Protein AF-A0A7X8R4C2-F1 (afdb_monomer_lite)

Foldseek 3Di:
DVVVVVVVVVVVVVVVVVVVVVVVVVLVVVLQVLLVVLPVVLDPDDPQWDKDWDWDADPNKIKIWIWTWDPDPVFIKIWIWIAISVRQTAKIAIDTVVLVPDDQDAFPADLVRLVVLVVVSCCSRPNPVVVQKDWDDDPDDDSNDQWDWTWIFGADLNRTDRQWTKIWTAGRHPRDTGMIGGDDDPPDDDDDCPPPDDPVVVVVVCVVPVPDDDDD

Secondary structure (DSSP, 8-state):
-HHHHHHHHHHHHHHHHHHHHHHHHHHHHHHHHHHHHHHHHHS---TTSEEEEEEEEETTEEEEEEEEE-S-SSS-EEEEEEEETT--EEEEEEEEGGGGTS-----SS-HHHHHHHHHHHHHHHSTTGGGGEEEE------TT-SEEEEEEEEEETTEEEEEEEEEEEEETTT--EEEEEEE--TT--PPPSTTPPPHHHHHHHHHHHTT-----

Sequence (216 aa):
MKRKVALLLSLIFMLTMLLPLQSYAAEMDRELENAIRTAKTKFTIPEDYKFTSSIYTSQSKKIYELQWRSRDTIDGVNINVSVDGNGTILYYYRYSSEDYRRERRLPELSREEAKVRADEYIEHIAPGLLQDLKYQEEYQDNVMDINYYLRYYRVENGVPYYNDGVSIGINRDTGELQSYSLNWTEDLEFPSPEGAISLEEAEKAYMDELGLRLIY

Radius of gyration: 25.2 Å; chains: 1; bounding box: 91×43×56 Å

Structure (mmCIF, N/CA/C/O backbone):
data_AF-A0A7X8R4C2-F1
#
_entry.id   AF-A0A7X8R4C2-F1
#
loop_
_atom_site.group_PDB
_atom_site.id
_atom_site.type_symbol
_atom_site.label_atom_id
_atom_site.label_alt_id
_atom_site.label_comp_id
_atom_site.label_asym_id
_atom_site.label_entity_id
_atom_site.label_seq_id
_atom_site.pdbx_PDB_ins_code
_atom_site.Cartn_x
_atom_site.Cartn_y
_atom_site.Cartn_z
_atom_site.occupancy
_atom_site.B_iso_or_equiv
_atom_site.auth_seq_id
_atom_site.auth_comp_id
_atom_site.auth_asym_id
_atom_site.auth_atom_id
_atom_site.pdbx_PDB_model_num
ATOM 1 N N . MET A 1 1 ? 59.270 3.417 28.676 1.00 57.47 1 MET A N 1
ATOM 2 C CA . MET A 1 1 ? 57.966 2.715 28.777 1.00 57.47 1 MET A CA 1
ATOM 3 C C . MET A 1 1 ? 56.770 3.564 28.340 1.00 57.47 1 MET A C 1
ATOM 5 O O . MET A 1 1 ? 55.966 3.059 27.574 1.00 57.47 1 MET A O 1
ATOM 9 N N . LYS A 1 2 ? 56.673 4.851 28.711 1.00 58.59 2 LYS A N 1
ATOM 10 C CA . LYS A 1 2 ? 55.501 5.705 28.410 1.00 58.59 2 LYS A CA 1
ATOM 11 C C . LYS A 1 2 ? 55.162 5.878 26.909 1.00 58.59 2 LYS A C 1
ATOM 13 O O . LYS A 1 2 ? 53.999 5.802 26.546 1.00 58.59 2 LYS A O 1
ATOM 18 N N . ARG A 1 3 ? 56.161 6.017 26.020 1.00 60.22 3 ARG A N 1
ATOM 19 C CA . ARG A 1 3 ? 55.941 6.172 24.559 1.00 60.22 3 ARG A CA 1
ATOM 20 C C . ARG A 1 3 ? 55.421 4.910 23.857 1.00 60.22 3 ARG A C 1
ATOM 22 O O . ARG A 1 3 ? 54.583 5.014 22.974 1.00 60.22 3 ARG A O 1
ATOM 29 N N . LYS A 1 4 ? 55.900 3.723 24.253 1.00 68.69 4 LYS A N 1
ATOM 30 C CA . LYS A 1 4 ? 55.461 2.448 23.656 1.00 68.69 4 LYS A CA 1
ATOM 31 C C . LYS A 1 4 ? 54.031 2.095 24.075 1.00 68.69 4 LYS A C 1
ATOM 33 O O . LYS A 1 4 ? 53.269 1.623 23.249 1.00 68.69 4 LYS A O 1
ATOM 38 N N . VAL A 1 5 ? 53.664 2.399 25.323 1.00 73.50 5 VAL A N 1
ATOM 39 C CA . VAL A 1 5 ? 52.291 2.230 25.830 1.00 73.50 5 VAL A CA 1
ATOM 40 C C . VAL A 1 5 ? 51.324 3.203 25.142 1.00 73.50 5 VAL A C 1
ATOM 42 O O . VAL A 1 5 ? 50.246 2.789 24.736 1.00 73.50 5 VAL A O 1
ATOM 45 N N . ALA A 1 6 ? 51.730 4.460 24.923 1.00 69.44 6 ALA A N 1
ATOM 46 C CA . ALA A 1 6 ? 50.919 5.441 24.196 1.00 69.44 6 ALA A CA 1
ATOM 47 C C . ALA A 1 6 ? 50.665 5.044 22.728 1.00 69.44 6 ALA A C 1
ATOM 49 O O . ALA A 1 6 ? 49.540 5.168 22.258 1.00 69.44 6 ALA A O 1
ATOM 50 N N . LEU A 1 7 ? 51.678 4.509 22.032 1.00 73.31 7 LEU A N 1
ATOM 51 C CA . LEU A 1 7 ? 51.534 4.018 20.654 1.00 73.31 7 LEU A CA 1
ATOM 52 C C . LEU A 1 7 ? 50.594 2.809 20.553 1.00 73.31 7 LEU A C 1
ATOM 54 O O . LEU A 1 7 ? 49.817 2.702 19.607 1.00 73.31 7 LEU A O 1
ATOM 58 N N . LEU A 1 8 ? 50.640 1.913 21.541 1.00 74.50 8 LEU A N 1
ATOM 59 C CA . LEU A 1 8 ? 49.780 0.731 21.587 1.00 74.50 8 LEU A CA 1
ATOM 60 C C . LEU A 1 8 ? 48.319 1.118 21.871 1.00 74.50 8 LEU A C 1
ATOM 62 O O . LEU A 1 8 ? 47.417 0.620 21.209 1.00 74.50 8 LEU A O 1
ATOM 66 N N . LEU A 1 9 ? 48.093 2.083 22.768 1.00 69.31 9 LEU A N 1
ATOM 67 C CA . LEU A 1 9 ? 46.769 2.661 23.028 1.00 69.31 9 LEU A CA 1
ATOM 68 C C . LEU A 1 9 ? 46.197 3.393 21.806 1.00 69.31 9 LEU A C 1
ATOM 70 O O . LEU A 1 9 ? 45.027 3.205 21.492 1.00 69.31 9 LEU A O 1
ATOM 74 N N . SER A 1 10 ? 47.006 4.171 21.076 1.00 67.81 10 SER A N 1
ATOM 75 C CA . SER A 1 10 ? 46.544 4.831 19.846 1.00 67.81 10 SER A CA 1
ATOM 76 C C . SER A 1 10 ? 46.210 3.840 18.730 1.00 67.81 10 SER A C 1
ATOM 78 O O . SER A 1 10 ? 45.284 4.078 17.961 1.00 67.81 10 SER A O 1
ATOM 80 N N . LEU A 1 11 ? 46.934 2.717 18.656 1.00 68.00 11 LEU A N 1
ATOM 81 C CA . LEU A 1 11 ? 46.666 1.663 17.679 1.00 68.00 11 LEU A CA 1
ATOM 82 C C . LEU A 1 11 ? 45.358 0.930 18.005 1.00 68.00 11 LEU A C 1
ATOM 84 O O . LEU A 1 11 ? 44.559 0.696 17.107 1.00 68.00 11 LEU A O 1
ATOM 88 N N . ILE A 1 12 ? 45.113 0.631 19.286 1.00 68.50 12 ILE A N 1
ATOM 89 C CA . ILE A 1 12 ? 43.857 0.025 19.750 1.00 68.50 12 ILE A CA 1
ATOM 90 C C . ILE A 1 12 ? 42.680 0.969 19.481 1.00 68.50 12 ILE A C 1
ATOM 92 O O . ILE A 1 12 ? 41.673 0.520 18.948 1.00 68.50 12 ILE A O 1
ATOM 96 N N . PHE A 1 13 ? 42.822 2.269 19.759 1.00 63.59 13 PHE A N 1
ATOM 97 C CA . PHE A 1 13 ? 41.760 3.254 19.524 1.00 63.59 13 PHE A CA 1
ATOM 98 C C . PHE A 1 13 ? 41.414 3.401 18.029 1.00 63.59 13 PHE A C 1
ATOM 100 O O . PHE A 1 13 ? 40.238 3.451 17.665 1.00 63.59 13 PHE A O 1
ATOM 107 N N . MET A 1 14 ? 42.424 3.393 17.147 1.00 60.09 14 MET A N 1
ATOM 108 C CA . MET A 1 14 ? 42.217 3.357 15.692 1.00 60.09 14 MET A CA 1
ATOM 109 C C . MET A 1 14 ? 41.541 2.060 15.234 1.00 60.09 14 MET A C 1
ATOM 111 O O . MET A 1 14 ? 40.625 2.107 14.415 1.00 60.09 14 MET A O 1
ATOM 115 N N . LEU A 1 15 ? 41.944 0.910 15.785 1.00 56.12 15 LEU A N 1
ATOM 116 C CA . LEU A 1 15 ? 41.346 -0.383 15.451 1.00 56.12 15 LEU A CA 1
ATOM 117 C C . LEU A 1 15 ? 39.872 -0.449 15.887 1.00 56.12 15 LEU A C 1
ATOM 119 O O . LEU A 1 15 ? 39.032 -0.933 15.135 1.00 56.12 15 LEU A O 1
ATOM 123 N N . THR A 1 16 ? 39.534 0.100 17.058 1.00 58.19 16 THR A N 1
ATOM 124 C CA . THR A 1 16 ? 38.151 0.137 17.559 1.00 58.19 16 THR A CA 1
ATOM 125 C C . THR A 1 16 ? 37.247 1.108 16.805 1.00 58.19 16 THR A C 1
ATOM 127 O O . THR A 1 16 ? 36.042 0.899 16.802 1.00 58.19 16 THR A O 1
ATOM 130 N N . MET A 1 17 ? 37.787 2.142 16.146 1.00 57.41 17 MET A N 1
ATOM 131 C CA . MET A 1 17 ? 36.981 3.055 15.320 1.00 57.41 17 MET A CA 1
ATOM 132 C C . MET A 1 17 ? 36.693 2.521 13.910 1.00 57.41 17 MET A C 1
ATOM 134 O O . MET A 1 17 ? 35.702 2.918 13.303 1.00 57.41 17 MET A O 1
ATOM 138 N N . LEU A 1 18 ? 37.513 1.600 13.394 1.00 54.22 18 LEU A N 1
ATOM 139 C CA . LEU A 1 18 ? 37.322 1.005 12.064 1.00 54.22 18 LEU A CA 1
ATOM 140 C C . LEU A 1 18 ? 36.294 -0.141 12.048 1.00 54.22 18 LEU A C 1
ATOM 142 O O . LEU A 1 18 ? 35.586 -0.315 11.057 1.00 54.22 18 LEU A O 1
ATOM 146 N N . LEU A 1 19 ? 36.170 -0.890 13.146 1.00 56.66 19 LEU A N 1
ATOM 147 C CA . LEU A 1 19 ? 35.227 -2.009 13.276 1.00 56.66 19 LEU A CA 1
ATOM 148 C C . LEU A 1 19 ? 33.731 -1.624 13.181 1.00 56.66 19 LEU A C 1
ATOM 150 O O . LEU A 1 19 ? 33.011 -2.310 12.450 1.00 56.66 19 LEU A O 1
ATOM 154 N N . PRO A 1 20 ? 33.225 -0.557 13.839 1.00 57.53 20 PRO A N 1
ATOM 155 C CA . PRO A 1 20 ? 31.804 -0.215 13.765 1.00 57.53 20 PRO A CA 1
ATOM 156 C C . PRO A 1 20 ? 31.381 0.242 12.364 1.00 57.53 20 PRO A C 1
ATOM 158 O O . PRO A 1 20 ? 30.265 -0.045 11.945 1.00 57.53 20 PRO A O 1
ATOM 161 N N . LEU A 1 21 ? 32.273 0.886 11.603 1.00 56.50 21 LEU A N 1
ATOM 162 C CA . LEU A 1 21 ? 31.958 1.384 10.260 1.00 56.50 21 LEU A CA 1
ATOM 163 C C . LEU A 1 21 ? 31.817 0.258 9.228 1.00 56.50 21 LEU A C 1
ATOM 165 O O . LEU A 1 21 ? 30.901 0.294 8.411 1.00 56.50 21 LEU A O 1
ATOM 169 N N . GLN A 1 22 ? 32.692 -0.752 9.270 1.00 58.53 22 GLN A N 1
ATOM 170 C CA . GLN A 1 22 ? 32.604 -1.893 8.350 1.00 58.53 22 GLN A CA 1
ATOM 171 C C . GLN A 1 22 ? 31.392 -2.779 8.647 1.00 58.53 22 GLN A C 1
ATOM 173 O O . GLN A 1 22 ? 30.726 -3.225 7.716 1.00 58.53 22 GLN A O 1
ATOM 178 N N . SER A 1 23 ? 31.081 -2.999 9.929 1.00 62.34 23 SER A N 1
ATOM 179 C CA . SER A 1 23 ? 29.884 -3.744 10.335 1.00 62.34 23 SER A CA 1
ATOM 180 C C . SER A 1 23 ? 28.607 -3.035 9.888 1.00 62.34 23 SER A C 1
ATOM 182 O O . SER A 1 23 ? 27.732 -3.671 9.313 1.00 62.34 23 SER A O 1
ATOM 184 N N . TYR A 1 24 ? 28.528 -1.719 10.099 1.00 59.78 24 TYR A N 1
ATOM 185 C CA . TYR A 1 24 ? 27.361 -0.918 9.737 1.00 59.78 24 TYR A CA 1
ATOM 186 C C . TYR A 1 24 ? 27.141 -0.847 8.219 1.00 59.78 24 TYR A C 1
ATOM 188 O O . TYR A 1 24 ? 26.016 -0.987 7.750 1.00 59.78 24 TYR A O 1
ATOM 196 N N . ALA A 1 25 ? 28.212 -0.685 7.432 1.00 61.62 25 ALA A N 1
ATOM 197 C CA . ALA A 1 25 ? 28.118 -0.709 5.972 1.00 61.62 25 ALA A CA 1
ATOM 198 C C . ALA A 1 25 ? 27.670 -2.085 5.449 1.00 61.62 25 ALA A C 1
ATOM 200 O O . ALA A 1 25 ? 26.769 -2.163 4.622 1.00 61.62 25 ALA A O 1
ATOM 201 N N . ALA A 1 26 ? 28.237 -3.172 5.983 1.00 68.12 26 ALA A N 1
ATOM 202 C CA . ALA A 1 26 ? 27.856 -4.528 5.593 1.00 68.12 26 ALA A CA 1
ATOM 203 C C . ALA A 1 26 ? 26.412 -4.889 5.994 1.00 68.12 26 ALA A C 1
ATOM 205 O O . ALA A 1 26 ? 25.758 -5.667 5.304 1.00 68.12 26 ALA A O 1
ATOM 206 N N . GLU A 1 27 ? 25.915 -4.355 7.109 1.00 69.19 27 GLU A N 1
ATOM 207 C CA . GLU A 1 27 ? 24.519 -4.498 7.533 1.00 69.19 27 GLU A CA 1
ATOM 208 C C . GLU A 1 27 ? 23.574 -3.731 6.600 1.00 69.19 27 GLU A C 1
ATOM 210 O O . GLU A 1 27 ? 22.610 -4.310 6.105 1.00 69.19 27 GLU A O 1
ATOM 215 N N . MET A 1 28 ? 23.909 -2.481 6.269 1.00 71.50 28 MET A N 1
ATOM 216 C CA . MET A 1 28 ? 23.143 -1.655 5.332 1.00 71.50 28 MET A CA 1
ATOM 217 C C . MET A 1 28 ? 23.048 -2.291 3.937 1.00 71.50 28 MET A C 1
ATOM 219 O O . MET A 1 28 ? 21.971 -2.303 3.340 1.00 71.50 28 MET A O 1
ATOM 223 N N . ASP A 1 29 ? 24.146 -2.867 3.440 1.00 82.31 29 ASP A N 1
ATOM 224 C CA . ASP A 1 29 ? 24.167 -3.577 2.157 1.00 82.31 29 ASP A CA 1
ATOM 225 C C . ASP A 1 29 ? 23.243 -4.809 2.175 1.00 82.31 29 ASP A C 1
ATOM 227 O O . ASP A 1 29 ? 22.539 -5.070 1.199 1.00 82.31 29 ASP A O 1
ATOM 231 N N . ARG A 1 30 ? 23.182 -5.542 3.299 1.00 88.31 30 ARG A N 1
ATOM 232 C CA . ARG A 1 30 ? 22.294 -6.709 3.460 1.00 88.31 30 ARG A CA 1
ATOM 233 C C . ARG A 1 30 ? 20.822 -6.326 3.547 1.00 88.31 30 ARG A C 1
ATOM 235 O O . ARG A 1 30 ? 19.993 -6.997 2.939 1.00 88.31 30 ARG A O 1
ATOM 242 N N . GLU A 1 31 ? 20.489 -5.283 4.304 1.00 91.06 31 GLU A N 1
ATOM 243 C CA . GLU A 1 31 ? 19.107 -4.804 4.425 1.00 91.06 31 GLU A CA 1
ATOM 244 C C . GLU A 1 31 ? 18.581 -4.318 3.062 1.00 91.06 31 GLU A C 1
ATOM 246 O O . GLU A 1 31 ? 17.478 -4.689 2.659 1.00 91.06 31 GLU A O 1
ATOM 251 N N . LEU A 1 32 ? 19.397 -3.572 2.302 1.00 94.25 32 LEU A N 1
ATOM 252 C CA . LEU A 1 32 ? 19.050 -3.144 0.944 1.00 94.25 32 LEU A CA 1
ATOM 253 C C . LEU A 1 32 ? 18.899 -4.337 -0.014 1.00 94.25 32 LEU A C 1
ATOM 255 O O . LEU A 1 32 ? 17.944 -4.380 -0.791 1.00 94.25 32 LEU A O 1
ATOM 259 N N . GLU A 1 33 ? 19.804 -5.321 0.037 1.00 94.06 33 GLU A N 1
ATOM 260 C CA . GLU A 1 33 ? 19.687 -6.540 -0.774 1.00 94.06 33 GLU A CA 1
ATOM 261 C C . GLU A 1 33 ? 18.381 -7.289 -0.465 1.00 94.06 33 GLU A C 1
ATOM 263 O O . GLU A 1 33 ? 17.686 -7.740 -1.381 1.00 94.06 33 GLU A O 1
ATOM 268 N N . ASN A 1 34 ? 18.017 -7.384 0.817 1.00 95.31 34 ASN A N 1
ATOM 269 C CA . ASN A 1 34 ? 16.763 -7.988 1.243 1.00 95.31 34 ASN A CA 1
ATOM 270 C C . ASN A 1 34 ? 15.552 -7.205 0.714 1.00 95.31 34 ASN A C 1
ATOM 272 O O . ASN A 1 34 ? 14.651 -7.810 0.139 1.00 95.31 34 ASN A O 1
ATOM 276 N N . ALA A 1 35 ? 15.557 -5.872 0.809 1.00 97.06 35 ALA A N 1
ATOM 277 C CA . ALA A 1 35 ? 14.492 -5.026 0.269 1.00 97.06 35 ALA A CA 1
ATOM 278 C C . ALA A 1 35 ? 14.299 -5.228 -1.247 1.00 97.06 35 ALA A C 1
ATOM 280 O O . ALA A 1 35 ? 13.174 -5.424 -1.717 1.00 97.06 35 ALA A O 1
ATOM 281 N N . ILE A 1 36 ? 15.397 -5.258 -2.014 1.00 96.69 36 ILE A N 1
ATOM 282 C CA . ILE A 1 36 ? 15.375 -5.527 -3.462 1.00 96.69 36 ILE A CA 1
ATOM 283 C C . ILE A 1 36 ? 14.798 -6.916 -3.747 1.00 96.69 36 ILE A C 1
ATOM 285 O O . ILE A 1 36 ? 13.968 -7.074 -4.647 1.00 96.69 36 ILE A O 1
ATOM 289 N N . ARG A 1 37 ? 15.220 -7.926 -2.980 1.00 96.31 37 ARG A N 1
ATOM 290 C CA . ARG A 1 37 ? 14.746 -9.305 -3.122 1.00 96.31 37 ARG A CA 1
ATOM 291 C C . ARG A 1 37 ? 13.255 -9.424 -2.828 1.00 96.31 37 ARG A C 1
ATOM 293 O O . ARG A 1 37 ? 12.544 -10.056 -3.610 1.00 96.31 37 ARG A O 1
ATOM 300 N N . THR A 1 38 ? 12.779 -8.804 -1.751 1.00 97.31 38 THR A N 1
ATOM 301 C CA . THR A 1 38 ? 11.357 -8.760 -1.397 1.00 97.31 38 THR A CA 1
ATOM 302 C C . THR A 1 38 ? 10.547 -8.151 -2.536 1.00 97.31 38 THR A C 1
ATOM 304 O O . THR A 1 38 ? 9.617 -8.790 -3.027 1.00 97.31 38 THR A O 1
ATOM 307 N N . ALA A 1 39 ? 10.948 -6.977 -3.036 1.00 97.50 39 ALA A N 1
ATOM 308 C CA . ALA A 1 39 ? 10.254 -6.310 -4.134 1.00 97.50 39 ALA A CA 1
ATOM 309 C C . ALA A 1 39 ? 10.196 -7.181 -5.403 1.00 97.50 39 ALA A C 1
ATOM 311 O O . ALA A 1 39 ? 9.113 -7.412 -5.936 1.00 97.50 39 ALA A O 1
ATOM 312 N N . LYS A 1 40 ? 11.332 -7.736 -5.850 1.00 96.31 40 LYS A N 1
ATOM 313 C CA . LYS A 1 40 ? 11.392 -8.604 -7.043 1.00 96.31 40 LYS A CA 1
ATOM 314 C C . LYS A 1 40 ? 10.643 -9.935 -6.887 1.00 96.31 40 LYS A C 1
ATOM 316 O O . LYS A 1 40 ? 10.261 -10.535 -7.885 1.00 96.31 40 LYS A O 1
ATOM 321 N N . THR A 1 41 ? 10.446 -10.416 -5.659 1.00 96.31 41 THR A N 1
ATOM 322 C CA . THR A 1 41 ? 9.671 -11.643 -5.396 1.00 96.31 41 THR A CA 1
ATOM 323 C C . THR A 1 41 ? 8.170 -11.378 -5.468 1.00 96.31 41 THR A C 1
ATOM 325 O O . THR A 1 41 ? 7.405 -12.250 -5.875 1.00 96.31 41 THR A O 1
ATOM 328 N N . LYS A 1 42 ? 7.733 -10.181 -5.062 1.00 96.75 42 LYS A N 1
ATOM 329 C CA . LYS A 1 42 ? 6.313 -9.817 -5.030 1.00 96.75 42 LYS A CA 1
ATOM 330 C C . LYS A 1 42 ? 5.826 -9.204 -6.336 1.00 96.75 42 LYS A C 1
ATOM 332 O O . LYS A 1 42 ? 4.667 -9.411 -6.689 1.00 96.75 42 LYS A O 1
ATOM 337 N N . PHE A 1 43 ? 6.698 -8.516 -7.067 1.00 96.81 43 PHE A N 1
ATOM 338 C CA . PHE A 1 43 ? 6.346 -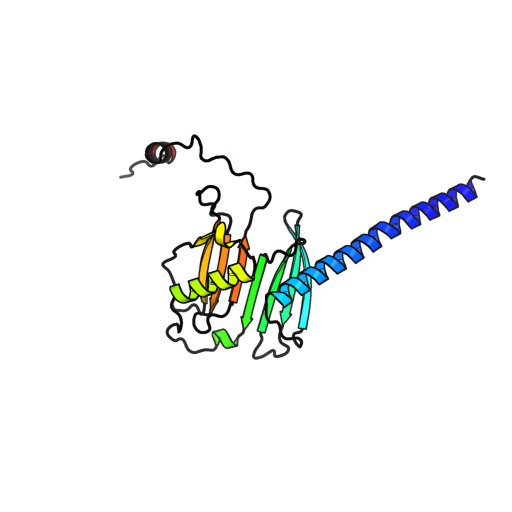7.787 -8.279 1.00 96.81 43 PHE A CA 1
ATOM 339 C C . PHE A 1 43 ? 7.190 -8.232 -9.470 1.00 96.81 43 PHE A C 1
ATOM 341 O O . PHE A 1 43 ? 8.406 -8.394 -9.375 1.00 96.81 43 PHE A O 1
ATOM 348 N N . THR A 1 44 ? 6.549 -8.369 -10.628 1.00 93.06 44 THR A N 1
ATOM 349 C CA . THR A 1 44 ? 7.246 -8.624 -11.889 1.00 93.06 44 THR A CA 1
ATOM 350 C C . THR A 1 44 ? 7.937 -7.346 -12.362 1.00 93.06 44 THR A C 1
ATOM 352 O O . THR A 1 44 ? 7.280 -6.385 -12.755 1.00 93.06 44 THR A O 1
ATOM 355 N N . ILE A 1 45 ? 9.271 -7.336 -12.328 1.00 93.06 45 ILE A N 1
ATOM 356 C CA . ILE A 1 45 ? 10.100 -6.187 -12.715 1.00 93.06 45 ILE A CA 1
ATOM 357 C C . ILE A 1 45 ? 11.050 -6.624 -13.841 1.00 93.06 45 ILE A C 1
ATOM 359 O O . ILE A 1 45 ? 11.841 -7.544 -13.622 1.00 93.06 45 ILE A O 1
ATOM 363 N N . PRO A 1 46 ? 11.008 -5.998 -15.033 1.00 91.75 46 PRO A N 1
ATOM 364 C CA . PRO A 1 46 ? 11.910 -6.354 -16.128 1.00 91.75 46 PRO A CA 1
ATOM 365 C C . PRO A 1 46 ? 13.387 -6.083 -15.804 1.00 91.75 46 PRO A C 1
ATOM 367 O O . PRO A 1 46 ? 13.741 -5.040 -15.253 1.00 91.75 46 PRO A O 1
ATOM 370 N N . GLU A 1 47 ? 14.268 -7.015 -16.178 1.00 89.56 47 GLU A N 1
ATOM 371 C CA . GLU A 1 47 ? 15.707 -6.957 -15.859 1.00 89.56 47 GLU A CA 1
ATOM 372 C C . GLU A 1 47 ? 16.468 -5.847 -16.599 1.00 89.56 47 GLU A C 1
ATOM 374 O O . GLU A 1 47 ? 17.555 -5.442 -16.190 1.00 89.56 47 GLU A O 1
ATOM 379 N N . ASP A 1 48 ? 15.919 -5.330 -17.697 1.00 91.12 48 ASP A N 1
ATOM 380 C CA . ASP A 1 48 ? 16.538 -4.263 -18.475 1.00 91.12 48 ASP A CA 1
ATOM 381 C C . ASP A 1 48 ? 16.239 -2.858 -17.925 1.00 91.12 48 ASP A C 1
ATOM 383 O O . ASP A 1 48 ? 16.854 -1.884 -18.382 1.00 91.12 48 ASP A O 1
ATOM 387 N N . TYR A 1 49 ? 15.357 -2.733 -16.927 1.00 94.19 49 TYR A N 1
ATOM 388 C CA . TYR A 1 49 ? 15.007 -1.448 -16.328 1.00 94.19 49 TYR A CA 1
ATOM 389 C C . TYR A 1 49 ? 16.188 -0.857 -15.558 1.00 94.19 49 TYR A C 1
ATOM 391 O O . TYR A 1 49 ? 16.947 -1.540 -14.869 1.00 94.19 49 TYR A O 1
ATOM 399 N N . LYS A 1 50 ? 16.338 0.465 -15.650 1.00 95.81 50 LYS A N 1
ATOM 400 C CA . LYS A 1 50 ? 17.342 1.194 -14.883 1.00 95.81 50 LYS A CA 1
ATOM 401 C C . LYS A 1 50 ? 16.907 1.249 -13.422 1.00 95.81 50 LYS A C 1
ATOM 403 O O . LYS A 1 50 ? 15.883 1.858 -13.115 1.00 95.81 50 LYS A O 1
ATOM 408 N N . PHE A 1 51 ? 17.715 0.654 -12.554 1.00 96.50 51 PHE A N 1
ATOM 409 C CA . PHE A 1 51 ? 17.500 0.632 -11.113 1.00 96.50 51 PHE A CA 1
ATOM 410 C C . PHE A 1 51 ? 18.207 1.795 -10.406 1.00 96.50 51 PHE A C 1
ATOM 412 O O . PHE A 1 51 ? 19.354 2.125 -10.722 1.00 96.50 51 PHE A O 1
ATOM 419 N N . THR A 1 52 ? 17.528 2.385 -9.428 1.00 97.38 52 THR A N 1
ATOM 420 C CA . THR A 1 52 ? 18.084 3.331 -8.454 1.00 97.38 52 THR A CA 1
ATOM 421 C C . THR A 1 52 ? 17.452 3.089 -7.089 1.00 97.38 52 THR A C 1
ATOM 423 O O . THR A 1 52 ? 16.291 2.688 -7.021 1.00 97.38 52 THR A O 1
ATOM 426 N N . SER A 1 53 ? 18.179 3.389 -6.014 1.00 96.94 53 SER A N 1
ATOM 427 C CA . SER A 1 53 ? 17.659 3.287 -4.650 1.00 96.94 53 SER A CA 1
ATOM 428 C C . SER A 1 53 ? 18.083 4.457 -3.769 1.00 96.94 53 SER A C 1
ATOM 430 O O . SER A 1 53 ? 19.169 5.014 -3.946 1.00 96.94 53 SER A O 1
ATOM 432 N N . SER A 1 54 ? 17.251 4.770 -2.783 1.00 96.00 54 SER A N 1
ATOM 433 C CA . SER A 1 54 ? 17.526 5.700 -1.685 1.00 96.00 54 SER A CA 1
ATOM 434 C C . SER A 1 54 ? 17.147 5.059 -0.354 1.00 96.00 54 SER A C 1
ATOM 436 O O . SER A 1 54 ? 16.377 4.103 -0.298 1.00 96.00 54 SER A O 1
ATOM 438 N N . ILE A 1 55 ? 17.715 5.581 0.729 1.00 95.56 55 ILE A N 1
ATOM 439 C CA . ILE A 1 55 ? 17.359 5.194 2.091 1.00 95.56 55 ILE A CA 1
ATOM 440 C C . ILE A 1 55 ? 17.082 6.449 2.907 1.00 95.56 55 ILE A C 1
ATOM 442 O O . ILE A 1 55 ? 17.818 7.434 2.814 1.00 95.56 55 ILE A O 1
ATOM 446 N N . TYR A 1 56 ? 16.033 6.405 3.718 1.00 94.06 56 TYR A N 1
ATOM 447 C CA . TYR A 1 56 ? 15.744 7.435 4.707 1.00 94.06 56 TYR A CA 1
ATOM 448 C C . TYR A 1 56 ? 15.217 6.808 5.997 1.00 94.06 56 TYR A C 1
ATOM 450 O O . TYR A 1 56 ? 14.819 5.645 6.024 1.00 94.06 56 TYR A O 1
ATOM 458 N N . THR A 1 57 ? 15.224 7.584 7.078 1.00 93.19 57 THR A N 1
ATOM 459 C CA . THR A 1 57 ? 14.676 7.156 8.368 1.00 93.19 57 THR A CA 1
ATOM 460 C C . THR A 1 57 ? 13.395 7.925 8.654 1.00 93.19 57 THR A C 1
ATOM 462 O O . THR A 1 57 ? 13.389 9.154 8.603 1.00 93.19 57 THR A O 1
ATOM 465 N N . SER A 1 58 ? 12.323 7.214 8.993 1.00 87.12 58 SER A N 1
ATOM 466 C CA . SER A 1 58 ? 11.040 7.777 9.418 1.00 87.12 58 SER A CA 1
ATOM 467 C C . SER A 1 58 ? 10.585 7.090 10.697 1.00 87.12 58 SER A C 1
ATOM 469 O O . SER A 1 58 ? 10.580 5.867 10.754 1.00 87.12 58 SER A O 1
ATOM 471 N N . GLN A 1 59 ? 10.236 7.861 11.733 1.00 83.44 59 GLN A N 1
ATOM 472 C CA . GLN A 1 59 ? 9.793 7.330 13.035 1.00 83.44 59 GLN A CA 1
ATOM 473 C C . GLN A 1 59 ? 10.718 6.219 13.580 1.00 83.44 59 GLN A C 1
ATOM 475 O O . GLN A 1 59 ? 10.265 5.177 14.040 1.00 83.44 59 GLN A O 1
ATOM 480 N N . SER A 1 60 ? 12.036 6.425 13.472 1.00 85.31 60 SER A N 1
ATOM 481 C CA . SER A 1 60 ? 13.080 5.455 13.856 1.00 85.31 60 SER A CA 1
ATOM 482 C C . SER A 1 60 ? 13.153 4.166 13.019 1.00 85.31 60 SER A C 1
ATOM 484 O O . SER A 1 60 ? 13.993 3.317 13.304 1.00 85.31 60 SER A O 1
ATOM 486 N N . LYS A 1 61 ? 12.359 4.033 11.951 1.00 88.69 61 LYS A N 1
ATOM 487 C CA . LYS A 1 61 ? 12.445 2.939 10.974 1.00 88.69 61 LYS A CA 1
ATOM 488 C C . LYS A 1 61 ? 13.242 3.367 9.748 1.00 88.69 61 LYS A C 1
ATOM 490 O O . LYS A 1 61 ? 13.028 4.456 9.215 1.00 88.69 61 LYS A O 1
ATOM 495 N N . LYS A 1 62 ? 14.144 2.504 9.281 1.00 93.69 62 LYS A N 1
ATOM 496 C CA . LYS A 1 62 ? 14.793 2.658 7.973 1.00 93.69 62 LYS A CA 1
ATOM 497 C C . LYS A 1 62 ? 13.813 2.251 6.876 1.00 93.69 62 LYS A C 1
ATOM 499 O O . LYS A 1 62 ? 13.162 1.215 6.998 1.00 93.69 62 LYS A O 1
ATOM 504 N N . ILE A 1 63 ? 13.751 3.048 5.818 1.00 96.38 63 ILE A N 1
ATOM 505 C CA . ILE A 1 63 ? 12.915 2.821 4.642 1.00 96.38 63 ILE A CA 1
ATOM 506 C C . ILE A 1 63 ? 13.812 2.836 3.410 1.00 96.38 63 ILE A C 1
ATOM 508 O O . ILE A 1 63 ? 14.536 3.806 3.178 1.00 96.38 63 ILE A O 1
ATOM 512 N N . TYR A 1 64 ? 13.754 1.762 2.632 1.00 97.81 64 TYR A N 1
ATOM 513 C CA . TYR A 1 64 ? 14.459 1.598 1.368 1.00 97.81 64 TYR A CA 1
ATOM 514 C C . TYR A 1 64 ? 13.490 1.918 0.243 1.00 97.81 64 TYR A C 1
ATOM 516 O O . TYR A 1 64 ? 12.513 1.199 0.035 1.00 97.81 64 TYR A O 1
ATOM 524 N N . GLU A 1 65 ? 13.765 2.989 -0.487 1.00 98.12 65 GLU A N 1
ATOM 525 C CA . GLU A 1 65 ? 13.039 3.336 -1.699 1.00 98.12 65 GLU A CA 1
ATOM 526 C C . GLU A 1 65 ? 13.760 2.741 -2.894 1.00 98.12 65 GLU A C 1
ATOM 528 O O . GLU A 1 65 ? 14.957 2.953 -3.100 1.00 98.12 65 GLU A O 1
ATOM 533 N N . LEU A 1 66 ? 13.015 2.001 -3.694 1.00 98.50 66 LEU A N 1
ATOM 534 C CA . LEU A 1 66 ? 13.503 1.267 -4.841 1.00 98.50 66 LEU A CA 1
ATOM 535 C C . LEU A 1 66 ? 12.746 1.757 -6.067 1.00 98.50 66 LEU A C 1
ATOM 537 O O . LEU A 1 66 ? 11.515 1.799 -6.071 1.00 98.50 66 LEU A O 1
ATOM 541 N N . GLN A 1 67 ? 13.475 2.132 -7.111 1.00 98.25 67 GLN A N 1
ATOM 542 C CA . GLN A 1 67 ? 12.877 2.618 -8.344 1.00 98.25 67 GLN A CA 1
ATOM 543 C C . GLN A 1 67 ? 13.461 1.891 -9.550 1.00 98.25 67 GLN A C 1
ATOM 545 O O . GLN A 1 67 ? 14.680 1.815 -9.719 1.00 98.25 67 GLN A O 1
ATOM 550 N N . TRP A 1 68 ? 12.577 1.431 -10.430 1.00 97.62 68 TRP A N 1
ATOM 551 C CA . TRP A 1 68 ? 12.915 0.869 -11.730 1.00 97.62 68 TRP A CA 1
ATOM 552 C C . TRP A 1 68 ? 12.228 1.665 -12.828 1.00 97.62 68 TRP A C 1
ATOM 554 O O . TRP A 1 68 ? 11.017 1.864 -12.800 1.00 97.62 68 TRP A O 1
ATOM 564 N N . ARG A 1 69 ? 13.003 2.112 -13.816 1.00 95.88 69 ARG A N 1
ATOM 565 C CA . ARG A 1 69 ? 12.487 2.858 -14.967 1.00 95.88 69 ARG A CA 1
ATOM 566 C C . ARG A 1 69 ? 12.828 2.149 -16.271 1.00 95.88 69 ARG A C 1
ATOM 568 O O . ARG A 1 69 ? 13.981 1.754 -16.462 1.00 95.88 69 ARG A O 1
ATOM 575 N N . SER A 1 70 ? 11.861 2.041 -17.178 1.00 94.19 70 SER A N 1
ATOM 576 C CA . SER A 1 70 ? 12.102 1.565 -18.541 1.00 94.19 70 SER A CA 1
ATOM 577 C C . SER A 1 70 ? 13.165 2.414 -19.242 1.00 94.19 70 SER A C 1
ATOM 579 O O . SER A 1 70 ? 13.354 3.598 -18.949 1.00 94.19 70 SER A O 1
ATOM 581 N N . ARG A 1 71 ? 13.878 1.807 -20.194 1.00 87.44 71 ARG A N 1
ATOM 582 C CA . ARG A 1 71 ? 14.823 2.545 -21.047 1.00 87.44 71 ARG A CA 1
ATOM 583 C C . ARG A 1 71 ? 14.117 3.371 -22.112 1.00 87.44 71 ARG A C 1
ATOM 585 O O . ARG A 1 71 ? 14.656 4.391 -22.529 1.00 87.44 71 ARG A O 1
ATOM 592 N N . ASP A 1 72 ? 12.936 2.926 -22.534 1.00 81.69 72 ASP A N 1
ATOM 593 C CA . ASP A 1 72 ? 12.077 3.692 -23.425 1.00 81.69 72 ASP A CA 1
ATOM 594 C C . ASP A 1 72 ? 11.566 4.943 -22.703 1.00 81.69 72 ASP A C 1
ATOM 596 O O . ASP A 1 72 ? 11.022 4.857 -21.598 1.00 81.69 72 ASP A O 1
ATOM 600 N N . THR A 1 73 ? 11.799 6.102 -23.314 1.00 75.19 73 THR A N 1
ATOM 601 C CA . THR A 1 73 ? 11.376 7.409 -22.804 1.00 75.19 73 THR A CA 1
ATOM 602 C C . THR A 1 73 ? 10.039 7.872 -23.375 1.00 75.19 73 THR A C 1
ATOM 604 O O . THR A 1 73 ? 9.477 8.830 -22.853 1.00 75.19 73 THR A O 1
ATOM 607 N N . ILE A 1 74 ? 9.559 7.248 -24.453 1.00 76.62 74 ILE A N 1
ATOM 608 C CA . ILE A 1 74 ? 8.279 7.555 -25.101 1.00 76.62 74 ILE A CA 1
ATOM 609 C C . ILE A 1 74 ? 7.167 6.761 -24.408 1.00 76.62 74 ILE A C 1
ATOM 611 O O . ILE A 1 74 ? 6.169 7.347 -23.990 1.00 76.62 74 ILE A O 1
ATOM 615 N N . ASP A 1 75 ? 7.387 5.462 -24.193 1.00 78.88 75 ASP A N 1
ATOM 616 C CA . ASP A 1 75 ? 6.431 4.554 -23.543 1.00 78.88 75 ASP A CA 1
ATOM 617 C C . ASP A 1 75 ? 6.927 4.169 -22.145 1.00 78.88 75 ASP A C 1
ATOM 619 O O . ASP A 1 75 ? 7.073 3.004 -21.772 1.00 78.88 75 ASP A O 1
ATOM 623 N N . GLY A 1 76 ? 7.256 5.211 -21.380 1.00 86.50 76 GLY A N 1
ATOM 624 C CA . GLY A 1 76 ? 7.926 5.097 -20.097 1.00 86.50 76 GLY A CA 1
ATOM 625 C C . GLY A 1 76 ? 7.103 4.339 -19.057 1.00 86.50 76 GLY A C 1
ATOM 626 O O . GLY A 1 76 ? 5.972 4.719 -18.754 1.00 86.50 76 GLY A O 1
ATOM 627 N N . VAL A 1 77 ? 7.710 3.322 -18.445 1.00 94.00 77 VAL A N 1
ATOM 628 C CA . VAL A 1 77 ? 7.203 2.648 -17.248 1.00 94.00 77 VAL A CA 1
ATOM 629 C C . VAL A 1 77 ? 8.093 3.000 -16.064 1.00 94.00 77 VAL A C 1
ATOM 631 O O . VAL A 1 77 ? 9.322 2.938 -16.147 1.00 94.00 77 VAL A O 1
ATOM 634 N N . ASN A 1 78 ? 7.472 3.363 -14.949 1.00 95.50 78 ASN A N 1
ATOM 635 C CA . ASN A 1 78 ? 8.139 3.590 -13.676 1.00 95.50 78 ASN A CA 1
ATOM 636 C C . ASN A 1 78 ? 7.503 2.698 -12.610 1.00 95.50 78 ASN A C 1
ATOM 638 O O . ASN A 1 78 ? 6.281 2.656 -12.504 1.00 95.50 78 ASN A O 1
ATOM 642 N N . ILE A 1 79 ? 8.329 1.988 -11.850 1.00 97.94 79 ILE A N 1
ATOM 643 C CA . ILE A 1 79 ? 7.919 1.180 -10.706 1.00 97.94 79 ILE A CA 1
ATOM 644 C C . ILE A 1 79 ? 8.669 1.700 -9.485 1.00 97.94 79 ILE A C 1
ATOM 646 O O . ILE A 1 79 ? 9.899 1.684 -9.460 1.00 97.94 79 ILE A O 1
ATOM 650 N N . ASN A 1 80 ? 7.923 2.126 -8.475 1.00 98.44 80 ASN A N 1
ATOM 651 C CA . ASN A 1 80 ? 8.416 2.582 -7.186 1.00 98.44 80 ASN A CA 1
ATOM 652 C C . ASN A 1 80 ? 7.956 1.603 -6.105 1.00 98.44 80 ASN A C 1
ATOM 654 O O . ASN A 1 80 ? 6.776 1.268 -6.047 1.00 98.44 80 ASN A O 1
ATOM 658 N N . VAL A 1 81 ? 8.871 1.160 -5.246 1.00 98.69 81 VAL A N 1
ATOM 659 C CA . VAL A 1 81 ? 8.569 0.286 -4.107 1.00 98.69 81 VAL A CA 1
ATOM 660 C C . VAL A 1 81 ? 9.294 0.807 -2.878 1.00 98.69 81 VAL A C 1
ATOM 662 O O . VAL A 1 81 ? 10.490 1.076 -2.956 1.00 98.69 81 VAL A O 1
ATOM 665 N N . SER A 1 82 ? 8.596 0.911 -1.750 1.00 98.38 82 SER A N 1
ATOM 666 C CA . SER A 1 82 ? 9.213 1.220 -0.458 1.00 98.38 82 SER A CA 1
ATOM 667 C C . SER A 1 82 ? 9.080 0.028 0.475 1.00 98.38 82 SER A C 1
ATOM 669 O O . SER A 1 82 ? 7.985 -0.513 0.646 1.00 98.38 82 SER A O 1
ATOM 671 N N . VAL A 1 83 ? 10.196 -0.373 1.076 1.00 98.06 83 VAL A N 1
ATOM 672 C CA . VAL A 1 83 ? 10.283 -1.512 1.997 1.00 98.06 83 VAL A CA 1
ATOM 673 C C . VAL A 1 83 ? 10.945 -1.042 3.287 1.00 98.06 83 VAL A C 1
ATOM 675 O O . VAL A 1 83 ? 11.899 -0.267 3.230 1.00 98.06 83 VAL A O 1
ATOM 678 N N . ASP A 1 84 ? 10.452 -1.465 4.446 1.00 94.88 84 ASP A N 1
ATOM 679 C CA . ASP A 1 84 ? 11.112 -1.165 5.720 1.00 94.88 84 ASP A CA 1
ATOM 680 C C . ASP A 1 84 ? 12.267 -2.137 6.037 1.00 94.88 84 ASP A C 1
ATOM 682 O O . ASP A 1 84 ? 12.515 -3.108 5.319 1.00 94.88 84 ASP A O 1
ATOM 686 N N . GLY A 1 85 ? 12.991 -1.884 7.130 1.00 90.19 85 GLY A N 1
ATOM 687 C CA . GLY A 1 85 ? 14.088 -2.751 7.585 1.00 90.19 85 GLY A CA 1
ATOM 688 C C . GLY A 1 85 ? 13.689 -4.196 7.919 1.00 90.19 85 GLY A C 1
ATOM 689 O O . GLY A 1 85 ? 14.549 -5.073 7.897 1.00 90.19 85 GLY A O 1
ATOM 690 N N . ASN A 1 86 ? 12.405 -4.467 8.171 1.00 90.31 86 ASN A N 1
ATOM 691 C CA . ASN A 1 86 ? 11.892 -5.812 8.441 1.00 90.31 86 ASN A CA 1
ATOM 692 C C . ASN A 1 86 ? 11.496 -6.558 7.157 1.00 90.31 86 ASN A C 1
ATOM 694 O O . ASN A 1 86 ? 11.205 -7.753 7.199 1.00 90.31 86 ASN A O 1
ATOM 698 N N . GLY A 1 87 ? 11.512 -5.879 6.008 1.00 93.06 87 GLY A N 1
ATOM 699 C CA . GLY A 1 87 ? 11.064 -6.437 4.738 1.00 93.06 87 GLY A CA 1
ATOM 700 C C . GLY A 1 87 ? 9.571 -6.235 4.471 1.00 93.06 87 GLY A C 1
ATOM 701 O O . GLY A 1 87 ? 9.056 -6.830 3.526 1.00 93.06 87 GLY A O 1
ATOM 702 N N . THR A 1 88 ? 8.873 -5.405 5.248 1.00 96.44 88 THR A N 1
ATOM 703 C CA . THR A 1 88 ? 7.467 -5.067 5.003 1.00 96.44 88 THR A CA 1
ATOM 704 C C . THR A 1 88 ? 7.372 -4.098 3.832 1.00 96.44 88 THR A C 1
ATOM 706 O O . THR A 1 88 ? 7.997 -3.036 3.838 1.00 96.44 88 THR A O 1
ATOM 709 N N . ILE A 1 89 ? 6.577 -4.441 2.815 1.00 98.31 89 ILE A N 1
ATOM 710 C CA . ILE A 1 89 ? 6.269 -3.519 1.717 1.00 98.31 89 ILE A CA 1
ATOM 711 C C . ILE A 1 89 ? 5.274 -2.483 2.233 1.00 98.31 89 ILE A C 1
ATOM 713 O O . ILE A 1 89 ? 4.144 -2.812 2.585 1.00 98.31 89 ILE A O 1
ATOM 717 N N . LEU A 1 90 ? 5.700 -1.226 2.240 1.00 98.00 90 LEU A N 1
ATOM 718 C CA . LEU A 1 90 ? 4.880 -0.096 2.667 1.00 98.00 90 LEU A CA 1
ATOM 719 C C . LEU A 1 90 ? 4.195 0.583 1.489 1.00 98.00 90 LEU A C 1
ATOM 721 O O . LEU A 1 90 ? 3.098 1.114 1.622 1.00 98.00 90 LEU A O 1
ATOM 725 N N . TYR A 1 91 ? 4.851 0.576 0.332 1.00 98.50 91 TYR A N 1
ATOM 726 C CA . TYR A 1 91 ? 4.367 1.269 -0.847 1.00 98.50 91 TYR A CA 1
ATOM 727 C C . TYR A 1 91 ? 4.763 0.525 -2.115 1.00 98.50 91 TYR A C 1
ATOM 729 O O . TYR A 1 91 ? 5.886 0.036 -2.232 1.00 98.50 91 TYR A O 1
ATOM 737 N N . TYR A 1 92 ? 3.850 0.488 -3.074 1.00 98.75 92 TYR A N 1
ATOM 738 C CA . TYR A 1 92 ? 4.101 0.123 -4.458 1.00 98.75 92 TYR A CA 1
ATOM 739 C C . TYR A 1 92 ? 3.343 1.093 -5.353 1.00 98.75 92 TYR A C 1
ATOM 741 O O . TYR A 1 92 ? 2.181 1.416 -5.102 1.00 98.75 92 TYR A O 1
ATOM 749 N N . TYR A 1 93 ? 3.978 1.518 -6.432 1.00 98.25 93 TYR A N 1
ATOM 750 C CA . TYR A 1 93 ? 3.323 2.260 -7.490 1.00 98.25 93 TYR A CA 1
ATOM 751 C C . TYR A 1 93 ? 3.940 1.913 -8.827 1.00 98.25 93 TYR A C 1
ATOM 753 O O . TYR A 1 93 ? 5.161 1.941 -8.982 1.00 98.25 93 TYR A O 1
ATOM 761 N N . ARG A 1 94 ? 3.087 1.622 -9.802 1.00 96.38 94 ARG A N 1
ATOM 762 C CA . ARG A 1 94 ? 3.462 1.476 -11.197 1.00 96.38 94 ARG A CA 1
ATOM 763 C C . ARG A 1 94 ? 2.758 2.554 -11.999 1.00 96.38 94 ARG A C 1
ATOM 765 O O . ARG A 1 94 ? 1.555 2.741 -11.896 1.00 96.38 94 ARG A O 1
ATOM 772 N N . TYR A 1 95 ? 3.526 3.231 -12.834 1.00 93.38 95 TYR A N 1
ATOM 773 C CA . TYR A 1 95 ? 3.023 4.179 -13.810 1.00 93.38 95 TYR A CA 1
ATOM 774 C C . TYR A 1 95 ? 3.471 3.751 -15.199 1.00 93.38 95 TYR A C 1
ATOM 776 O O . TYR A 1 95 ? 4.654 3.482 -15.402 1.00 93.38 95 TYR A O 1
ATOM 784 N N . SER A 1 96 ? 2.548 3.735 -16.157 1.00 91.31 96 SER A N 1
ATOM 785 C CA . SER A 1 96 ? 2.843 3.599 -17.581 1.00 91.31 96 SER A CA 1
ATOM 786 C C . SER A 1 96 ? 2.026 4.616 -18.368 1.00 91.31 96 SER A C 1
ATOM 788 O O . SER A 1 96 ? 0.820 4.729 -18.166 1.00 91.31 96 SER A O 1
ATOM 790 N N . SER A 1 97 ? 2.654 5.342 -19.292 1.00 85.94 97 SER A N 1
ATOM 791 C CA . SER A 1 97 ? 1.942 6.282 -20.170 1.00 85.94 97 SER A CA 1
ATOM 792 C C . SER A 1 97 ? 0.940 5.594 -21.108 1.00 85.94 97 SER A C 1
ATOM 794 O O . SER A 1 97 ? -0.027 6.224 -21.534 1.00 85.94 97 SER A O 1
ATOM 796 N N . GLU A 1 98 ? 1.130 4.306 -21.413 1.00 84.81 98 GLU A N 1
ATOM 797 C CA . GLU A 1 98 ? 0.177 3.485 -22.178 1.00 84.81 98 GLU A CA 1
ATOM 798 C C . GLU A 1 98 ? -1.174 3.355 -21.473 1.00 84.81 98 GLU A C 1
ATOM 800 O O . GLU A 1 98 ? -2.223 3.462 -22.111 1.00 84.81 98 GLU A O 1
ATOM 805 N N . ASP A 1 99 ? -1.163 3.214 -20.145 1.00 83.62 99 ASP A N 1
ATOM 806 C CA . ASP A 1 99 ? -2.387 3.043 -19.358 1.00 83.62 99 ASP A CA 1
ATOM 807 C C . ASP A 1 99 ? -3.327 4.254 -19.486 1.00 83.62 99 ASP A C 1
ATOM 809 O O . ASP A 1 99 ? -4.543 4.104 -19.393 1.00 83.62 99 ASP A O 1
ATOM 813 N N . TYR A 1 100 ? -2.775 5.431 -19.798 1.00 78.56 100 TYR A N 1
ATOM 814 C CA . TYR A 1 100 ? -3.508 6.688 -19.968 1.00 78.56 100 TYR A CA 1
ATOM 815 C C . TYR A 1 100 ? -3.752 7.083 -21.432 1.00 78.56 100 TYR A C 1
ATOM 817 O O . TYR A 1 100 ? -4.458 8.060 -21.686 1.00 78.56 100 TYR A O 1
ATOM 825 N N . ARG A 1 101 ? -3.175 6.359 -22.400 1.00 75.50 101 ARG A N 1
ATOM 826 C CA . ARG A 1 101 ? -3.379 6.613 -23.837 1.00 75.50 101 ARG A CA 1
ATOM 827 C C . ARG A 1 101 ? -4.630 5.952 -24.398 1.00 75.50 101 ARG A C 1
ATOM 829 O O . ARG A 1 101 ? -5.084 6.344 -25.472 1.00 75.50 101 ARG A O 1
ATOM 836 N N . ARG A 1 102 ? -5.192 4.967 -23.692 1.00 65.75 102 ARG A N 1
ATOM 837 C CA . ARG A 1 102 ? -6.428 4.300 -24.108 1.00 65.75 102 ARG A CA 1
ATOM 838 C C . ARG A 1 102 ? -7.594 5.288 -24.143 1.00 65.75 102 ARG A C 1
ATOM 840 O O . ARG A 1 102 ? -7.783 6.094 -23.232 1.00 65.75 102 ARG A O 1
ATOM 847 N N . GLU A 1 103 ? -8.378 5.215 -25.217 1.00 67.06 103 GLU A N 1
ATOM 848 C CA . GLU A 1 103 ? -9.603 5.998 -25.354 1.00 67.06 103 GLU A CA 1
ATOM 849 C C . GLU A 1 103 ? -10.556 5.697 -24.194 1.00 67.06 103 GLU A C 1
ATOM 851 O O . GLU A 1 103 ? -10.690 4.555 -23.747 1.00 67.06 103 GLU A O 1
ATOM 856 N N . ARG A 1 104 ? -11.222 6.742 -23.695 1.00 67.00 104 ARG A N 1
ATOM 857 C CA . ARG A 1 104 ? -12.148 6.638 -22.565 1.00 67.00 104 ARG A CA 1
ATOM 858 C C . ARG A 1 104 ? -13.290 5.691 -22.923 1.00 67.00 104 ARG A C 1
ATOM 860 O O . ARG A 1 104 ? -14.151 6.029 -23.732 1.00 67.00 104 ARG A O 1
ATOM 867 N N . ARG A 1 105 ? -13.308 4.528 -22.278 1.00 76.44 105 ARG A N 1
ATOM 868 C CA . ARG A 1 105 ? -14.330 3.488 -22.428 1.00 76.44 105 ARG A CA 1
ATOM 869 C C . ARG A 1 105 ? -14.872 3.066 -21.072 1.00 76.44 105 ARG A C 1
ATOM 871 O O . ARG A 1 105 ? -14.292 3.387 -20.035 1.00 76.44 105 ARG A O 1
ATOM 878 N N . LEU A 1 106 ? -16.005 2.371 -21.077 1.00 83.56 106 LEU A N 1
ATOM 879 C CA . LEU A 1 106 ? -16.534 1.751 -19.864 1.00 83.56 106 LEU A CA 1
ATOM 880 C C . LEU A 1 106 ? -15.510 0.752 -19.295 1.00 83.56 106 LEU A C 1
ATOM 882 O O . LEU A 1 106 ? -14.776 0.162 -20.088 1.00 83.56 106 LEU A O 1
ATOM 886 N N . PRO A 1 107 ? -15.431 0.605 -17.958 1.00 86.81 107 PRO A N 1
ATOM 887 C CA . PRO A 1 107 ? -14.529 -0.361 -17.336 1.00 86.81 107 PRO A CA 1
ATOM 888 C C . PRO A 1 107 ? -14.798 -1.775 -17.860 1.00 86.81 107 PRO A C 1
ATOM 890 O O . PRO A 1 107 ? -15.961 -2.130 -18.064 1.00 86.81 107 PRO A O 1
ATOM 893 N N . GLU A 1 108 ? -13.751 -2.579 -18.054 1.00 90.44 108 GLU A N 1
ATOM 894 C CA . GLU A 1 108 ? -13.930 -4.011 -18.351 1.00 90.44 108 GLU A CA 1
ATOM 895 C C . GLU A 1 108 ? -14.249 -4.826 -17.090 1.00 90.44 108 GLU A C 1
ATOM 897 O O . GLU A 1 108 ? -14.944 -5.835 -17.185 1.00 90.44 108 GLU A O 1
ATOM 902 N N . LEU A 1 109 ? -13.783 -4.376 -15.921 1.00 91.69 109 LEU A N 1
ATOM 903 C CA . LEU A 1 109 ? -14.065 -4.980 -14.621 1.00 91.69 109 LEU A CA 1
ATOM 904 C C . LEU A 1 109 ? -15.072 -4.145 -13.840 1.00 91.69 109 LEU A C 1
ATOM 906 O O . LEU A 1 109 ? -15.029 -2.917 -13.848 1.00 91.69 109 LEU A O 1
ATOM 910 N N . SER A 1 110 ? -15.938 -4.818 -13.097 1.00 92.56 110 SER A N 1
ATOM 911 C CA . SER A 1 110 ? -16.715 -4.203 -12.024 1.00 92.56 110 SER A CA 1
ATOM 912 C C . SER A 1 110 ? -15.837 -3.876 -10.813 1.00 92.56 110 SER A C 1
ATOM 914 O O . SER A 1 110 ? -14.728 -4.398 -10.645 1.00 92.56 110 SER A O 1
ATOM 916 N N . ARG A 1 111 ? -16.351 -3.027 -9.919 1.00 92.25 111 ARG A N 1
ATOM 917 C CA . ARG A 1 111 ? -15.657 -2.683 -8.675 1.00 92.25 111 ARG A CA 1
ATOM 918 C C . ARG A 1 111 ? -15.545 -3.887 -7.742 1.00 92.25 111 ARG A C 1
ATOM 920 O O . ARG A 1 111 ? -14.531 -4.045 -7.070 1.00 92.25 111 ARG A O 1
ATOM 927 N N . GLU A 1 112 ? -16.554 -4.750 -7.730 1.00 94.00 112 GLU A N 1
ATOM 928 C CA . GLU A 1 112 ? -16.576 -5.997 -6.972 1.00 94.00 112 GLU A CA 1
ATOM 929 C C . GLU A 1 112 ? -15.494 -6.962 -7.470 1.00 94.00 112 GLU A C 1
ATOM 931 O O . GLU A 1 112 ? -14.754 -7.523 -6.664 1.00 94.00 112 GLU A O 1
ATOM 936 N N . GLU A 1 113 ? -15.329 -7.104 -8.788 1.00 95.88 113 GLU A N 1
ATOM 937 C CA . GLU A 1 113 ? -14.237 -7.897 -9.368 1.00 95.88 113 GLU A CA 1
ATOM 938 C C . GLU A 1 113 ? -12.868 -7.289 -9.044 1.00 95.88 113 GLU A C 1
ATOM 940 O O . GLU A 1 113 ? -11.947 -8.010 -8.657 1.00 95.88 113 GLU A O 1
ATOM 945 N N . ALA A 1 114 ? -12.734 -5.962 -9.124 1.00 95.38 114 ALA A N 1
ATOM 946 C CA . ALA A 1 114 ? -11.516 -5.271 -8.711 1.00 95.38 114 ALA A CA 1
ATOM 947 C C . ALA A 1 114 ? -11.222 -5.460 -7.215 1.00 95.38 114 ALA A C 1
ATOM 949 O O . ALA A 1 114 ? -10.060 -5.589 -6.834 1.00 95.38 114 ALA A O 1
ATOM 950 N N . LYS A 1 115 ? -12.255 -5.536 -6.366 1.00 96.88 115 LYS A N 1
ATOM 951 C CA . LYS A 1 115 ? -12.110 -5.831 -4.938 1.00 96.88 115 LYS A CA 1
ATOM 952 C C . LYS A 1 115 ? -11.573 -7.241 -4.705 1.00 96.88 115 LYS A C 1
ATOM 954 O O . LYS A 1 115 ? -10.654 -7.396 -3.909 1.00 96.88 115 LYS A O 1
ATOM 959 N N . VAL A 1 116 ? -12.078 -8.242 -5.425 1.00 98.06 116 VAL A N 1
ATOM 960 C CA . VAL A 1 116 ? -11.538 -9.611 -5.349 1.00 98.06 116 VAL A CA 1
ATOM 961 C C . VAL A 1 116 ? -10.052 -9.623 -5.725 1.00 98.06 116 VAL A C 1
ATOM 963 O O . VAL A 1 116 ? -9.243 -10.180 -4.990 1.00 98.06 116 VAL A O 1
ATOM 966 N N . ARG A 1 117 ? -9.663 -8.925 -6.802 1.00 98.19 117 ARG A N 1
ATOM 967 C CA . ARG A 1 117 ? -8.242 -8.783 -7.178 1.00 98.19 117 ARG A CA 1
ATOM 968 C C . ARG A 1 117 ? -7.425 -8.058 -6.115 1.00 98.19 117 ARG A C 1
ATOM 970 O O . ARG A 1 117 ? -6.287 -8.430 -5.853 1.00 98.19 117 ARG A O 1
ATOM 977 N N . ALA A 1 118 ? -7.986 -7.021 -5.503 1.00 98.25 118 ALA A N 1
ATOM 978 C CA . ALA A 1 118 ? -7.326 -6.310 -4.422 1.00 98.25 118 ALA A CA 1
ATOM 979 C C . ALA A 1 118 ? -7.062 -7.217 -3.216 1.00 98.25 118 ALA A C 1
ATOM 981 O O . ALA A 1 118 ? -5.946 -7.199 -2.708 1.00 98.25 118 ALA A O 1
ATOM 982 N N . ASP A 1 119 ? -8.038 -8.029 -2.800 1.00 98.62 119 ASP A N 1
ATOM 983 C CA . ASP A 1 119 ? -7.858 -9.004 -1.720 1.00 98.62 119 ASP A CA 1
ATOM 984 C C . ASP A 1 119 ? -6.708 -9.979 -2.065 1.00 98.62 119 ASP A C 1
ATOM 986 O O . ASP A 1 119 ? -5.782 -10.160 -1.275 1.00 98.62 119 ASP A O 1
ATOM 990 N N . GLU A 1 120 ? -6.692 -10.530 -3.284 1.00 98.44 120 GLU A N 1
ATOM 991 C CA . GLU A 1 120 ? -5.617 -11.417 -3.759 1.00 98.44 120 GLU A CA 1
ATOM 992 C C . GLU A 1 120 ? -4.232 -10.749 -3.707 1.00 98.44 120 GLU A C 1
ATOM 994 O O . GLU A 1 120 ? -3.254 -11.360 -3.268 1.00 98.44 120 GLU A O 1
ATOM 999 N N . TYR A 1 121 ? -4.132 -9.484 -4.127 1.00 98.50 121 TYR A N 1
ATOM 1000 C CA . TYR A 1 121 ? -2.876 -8.739 -4.077 1.00 98.50 121 TYR A CA 1
ATOM 1001 C C . TYR A 1 121 ? -2.440 -8.408 -2.650 1.00 98.50 121 TYR A C 1
ATOM 1003 O O . TYR A 1 121 ? -1.248 -8.508 -2.365 1.00 98.50 121 TYR A O 1
ATOM 1011 N N . ILE A 1 122 ? -3.363 -8.034 -1.758 1.00 98.56 122 ILE A N 1
ATOM 1012 C CA . ILE A 1 122 ? -3.039 -7.766 -0.350 1.00 98.56 122 ILE A CA 1
ATOM 1013 C C . ILE A 1 122 ? -2.481 -9.034 0.294 1.00 98.56 122 ILE A C 1
ATOM 1015 O O . ILE A 1 122 ? -1.407 -8.976 0.886 1.00 98.56 122 ILE A O 1
ATOM 1019 N N . GLU A 1 123 ? -3.139 -10.179 0.106 1.00 98.38 123 GLU A N 1
ATOM 1020 C CA . GLU A 1 123 ? -2.683 -11.458 0.659 1.00 98.38 123 GLU A CA 1
ATOM 1021 C C . GLU A 1 123 ? -1.339 -11.900 0.060 1.00 98.38 123 GLU A C 1
ATOM 1023 O O . GLU A 1 123 ? -0.468 -12.418 0.757 1.00 98.38 123 GLU A O 1
ATOM 1028 N N . HIS A 1 124 ? -1.112 -11.656 -1.233 1.00 97.94 124 HIS A N 1
ATOM 1029 C CA . HIS A 1 124 ? 0.180 -11.943 -1.859 1.00 97.94 124 HIS A CA 1
ATOM 1030 C C . HIS A 1 124 ? 1.301 -11.044 -1.322 1.00 97.94 124 HIS A C 1
ATOM 1032 O O . HIS A 1 124 ? 2.412 -11.526 -1.084 1.00 97.94 124 HIS A O 1
ATOM 1038 N N . ILE A 1 125 ? 1.044 -9.747 -1.135 1.00 98.19 125 ILE A N 1
ATOM 1039 C CA . ILE A 1 125 ? 2.035 -8.766 -0.663 1.00 98.19 125 ILE A CA 1
ATOM 1040 C C . ILE A 1 125 ? 2.341 -8.982 0.822 1.00 98.19 125 ILE A C 1
ATOM 1042 O O . ILE A 1 125 ? 3.513 -9.119 1.183 1.00 98.19 125 ILE A O 1
ATOM 1046 N N . ALA A 1 126 ? 1.300 -9.056 1.649 1.00 97.25 126 ALA A N 1
ATOM 1047 C CA . ALA A 1 126 ? 1.354 -9.185 3.099 1.00 97.25 126 ALA A CA 1
ATOM 1048 C C . ALA A 1 126 ? 0.415 -10.321 3.563 1.00 97.25 126 ALA A C 1
ATOM 1050 O O . ALA A 1 126 ? -0.722 -10.061 3.962 1.00 97.25 126 ALA A O 1
ATOM 1051 N N . PRO A 1 127 ? 0.878 -11.586 3.512 1.00 97.25 127 PRO A N 1
ATOM 1052 C CA . PRO A 1 127 ? 0.066 -12.737 3.898 1.00 97.25 127 PRO A CA 1
ATOM 1053 C C . PRO A 1 127 ? -0.493 -12.618 5.318 1.00 97.25 127 PRO A C 1
ATOM 1055 O O . PRO A 1 127 ? 0.245 -12.298 6.250 1.00 97.25 127 PRO A O 1
ATOM 1058 N N . GLY A 1 128 ? -1.784 -12.902 5.483 1.00 96.69 128 GLY A N 1
ATOM 1059 C CA . GLY A 1 128 ? -2.498 -12.819 6.756 1.00 96.69 128 GLY A CA 1
ATOM 1060 C C . GLY A 1 128 ? -3.040 -11.433 7.112 1.00 96.69 128 GLY A C 1
ATOM 1061 O O . GLY A 1 128 ? -3.950 -11.360 7.934 1.00 96.69 128 GLY A O 1
ATOM 1062 N N . LEU A 1 129 ? -2.576 -10.354 6.467 1.00 96.94 129 LEU A N 1
ATOM 1063 C CA . LEU A 1 129 ? -2.993 -8.984 6.798 1.00 96.94 129 LEU A CA 1
ATOM 1064 C C . LEU A 1 129 ? -4.503 -8.762 6.620 1.00 96.94 129 LEU A C 1
ATOM 1066 O O . LEU A 1 129 ? -5.106 -7.981 7.350 1.00 96.94 129 LEU A O 1
ATOM 1070 N N . LEU A 1 130 ? -5.141 -9.466 5.677 1.00 97.25 130 LEU A N 1
ATOM 1071 C CA . LEU A 1 130 ? -6.584 -9.351 5.448 1.00 97.25 130 LEU A CA 1
ATOM 1072 C C . LEU A 1 130 ? -7.440 -9.743 6.659 1.00 97.25 130 LEU A C 1
ATOM 1074 O O . LEU A 1 130 ? -8.588 -9.314 6.737 1.00 97.25 130 LEU A O 1
ATOM 1078 N N . GLN A 1 131 ? -6.914 -10.543 7.591 1.00 96.50 131 GLN A N 1
ATOM 1079 C CA . GLN A 1 131 ? -7.650 -10.957 8.793 1.00 96.50 131 GLN A CA 1
ATOM 1080 C C . GLN A 1 131 ? -7.952 -9.769 9.712 1.00 96.50 131 GLN A C 1
ATOM 1082 O O . GLN A 1 131 ? -9.003 -9.740 10.353 1.00 96.50 131 GLN A O 1
ATOM 1087 N N . ASP A 1 132 ? -7.070 -8.772 9.696 1.00 96.31 132 ASP A N 1
ATOM 1088 C CA . ASP A 1 132 ? -7.149 -7.579 10.535 1.00 96.31 132 ASP A CA 1
ATOM 1089 C C . ASP A 1 132 ? -7.717 -6.376 9.770 1.00 96.31 132 ASP A C 1
ATOM 1091 O O . ASP A 1 132 ? -7.732 -5.256 10.280 1.00 96.31 132 ASP A O 1
ATOM 1095 N N . LEU A 1 133 ? -8.182 -6.575 8.534 1.00 97.69 133 LEU A N 1
ATOM 1096 C CA . LEU A 1 133 ? -8.697 -5.518 7.673 1.00 97.69 133 LEU A CA 1
ATOM 1097 C C . LEU A 1 133 ? -10.187 -5.693 7.387 1.00 97.69 133 LEU A C 1
ATOM 1099 O O . LEU A 1 133 ? -10.695 -6.791 7.161 1.00 97.69 133 LEU A O 1
ATOM 1103 N N . LYS A 1 134 ? -10.893 -4.567 7.292 1.00 97.75 134 LYS A N 1
ATOM 1104 C CA . LYS A 1 134 ? -12.223 -4.504 6.683 1.00 97.75 134 LYS A CA 1
ATOM 1105 C C . LYS A 1 134 ? -12.240 -3.524 5.531 1.00 97.75 134 LYS A C 1
ATOM 1107 O O . LYS A 1 134 ? -11.653 -2.449 5.595 1.00 97.75 134 LYS A O 1
ATOM 1112 N N . TYR A 1 135 ? -12.948 -3.912 4.481 1.00 97.12 135 TYR A N 1
ATOM 1113 C CA . TYR A 1 135 ? -13.167 -3.070 3.319 1.00 97.12 135 TYR A CA 1
ATOM 1114 C C . TYR A 1 135 ? -14.061 -1.879 3.665 1.00 97.12 135 TYR A C 1
ATOM 1116 O O . TYR A 1 135 ? -15.100 -2.027 4.311 1.00 97.12 135 TYR A O 1
ATOM 1124 N N . GLN A 1 136 ? -13.656 -0.701 3.207 1.00 94.38 136 GLN A N 1
ATOM 1125 C CA . GLN A 1 136 ? -14.458 0.505 3.262 1.00 94.38 136 GLN A CA 1
ATOM 1126 C C . GLN A 1 136 ? -15.280 0.608 1.980 1.00 94.38 136 GLN A C 1
ATOM 1128 O O . GLN A 1 136 ? -14.746 0.874 0.902 1.00 94.38 136 GLN A O 1
ATOM 1133 N N . GLU A 1 137 ? -16.592 0.412 2.102 1.00 88.31 137 GLU A N 1
ATOM 1134 C CA . GLU A 1 137 ? -17.509 0.674 0.999 1.00 88.31 137 GLU A CA 1
ATOM 1135 C C . GLU A 1 137 ? -17.523 2.171 0.681 1.00 88.31 137 GLU A C 1
ATOM 1137 O O . GLU A 1 137 ? -18.089 2.991 1.402 1.00 88.31 137 GLU A O 1
ATOM 1142 N N . GLU A 1 138 ? -16.882 2.528 -0.425 1.00 79.62 138 GLU A N 1
ATOM 1143 C CA . GLU A 1 138 ? -16.984 3.857 -1.017 1.00 79.62 138 GLU A CA 1
ATOM 1144 C C . GLU A 1 138 ? -17.846 3.784 -2.275 1.00 79.62 138 GLU A C 1
ATOM 1146 O O . GLU A 1 138 ? -17.616 2.936 -3.135 1.00 79.62 138 GLU A O 1
ATOM 1151 N N . TYR A 1 139 ? -18.824 4.681 -2.387 1.00 64.19 139 TYR A N 1
ATOM 1152 C CA . TYR A 1 139 ? -19.801 4.696 -3.483 1.00 64.19 139 TYR A CA 1
ATOM 1153 C C . TYR A 1 139 ? -19.451 5.689 -4.602 1.00 64.19 139 TYR A C 1
ATOM 1155 O O . TYR A 1 139 ? -20.240 5.887 -5.524 1.00 64.19 139 TYR A O 1
ATOM 1163 N N . GLN A 1 140 ? -18.298 6.356 -4.518 1.00 70.44 140 GLN A N 1
ATOM 1164 C CA . GLN A 1 140 ? -17.891 7.368 -5.489 1.00 70.44 140 GLN A CA 1
ATOM 1165 C C . GLN A 1 140 ? -16.715 6.878 -6.322 1.00 70.44 140 GLN A C 1
ATOM 1167 O O . GLN A 1 140 ? -15.560 7.055 -5.950 1.00 70.44 140 GLN A O 1
ATOM 1172 N N . ASP A 1 141 ? -17.029 6.323 -7.488 1.00 70.56 141 ASP A N 1
ATOM 1173 C CA . ASP A 1 141 ? -16.044 6.131 -8.543 1.00 70.56 141 ASP A CA 1
ATOM 1174 C C . ASP A 1 141 ? -16.086 7.326 -9.497 1.00 70.56 141 ASP A C 1
ATOM 1176 O O . ASP A 1 141 ? -17.145 7.741 -9.982 1.00 70.56 141 ASP A O 1
ATOM 1180 N N . ASN A 1 142 ? -14.919 7.878 -9.812 1.00 74.25 142 ASN A N 1
ATOM 1181 C CA . ASN A 1 142 ? -14.811 8.820 -10.909 1.00 74.25 142 ASN A CA 1
ATOM 1182 C C . ASN A 1 142 ? -14.742 8.031 -12.219 1.00 74.25 142 ASN A C 1
ATOM 1184 O O . ASN A 1 142 ? -13.786 7.303 -12.471 1.00 74.25 142 ASN A O 1
ATOM 1188 N N . VAL A 1 143 ? -15.728 8.219 -13.099 1.00 70.31 143 VAL A N 1
ATOM 1189 C CA . VAL A 1 143 ? -15.775 7.558 -14.416 1.00 70.31 143 VAL A CA 1
ATOM 1190 C C . VAL A 1 143 ? -14.528 7.860 -15.263 1.00 70.31 143 VAL A C 1
ATOM 1192 O O . VAL A 1 143 ? -14.216 7.101 -16.182 1.00 70.31 143 VAL A O 1
ATOM 1195 N N . MET A 1 144 ? -13.798 8.936 -14.952 1.00 74.88 144 MET A N 1
ATOM 1196 C CA . MET A 1 144 ? -12.556 9.315 -15.628 1.00 74.88 144 MET A CA 1
ATOM 1197 C C . MET A 1 144 ? -11.303 8.618 -15.090 1.00 74.88 144 MET A C 1
ATOM 1199 O O . MET A 1 144 ? -10.269 8.689 -15.754 1.00 74.88 144 MET A O 1
ATOM 1203 N N . ASP A 1 145 ? -11.367 7.965 -13.929 1.00 85.00 145 ASP A N 1
ATOM 1204 C CA . ASP A 1 145 ? -10.213 7.269 -13.371 1.00 85.00 145 ASP A CA 1
ATOM 1205 C C . ASP A 1 145 ? -10.006 5.925 -14.069 1.00 85.00 145 ASP A C 1
ATOM 1207 O O . ASP A 1 145 ? -10.943 5.158 -14.305 1.00 85.00 145 ASP A O 1
ATOM 1211 N N . ILE A 1 146 ? -8.745 5.634 -14.394 1.00 88.88 146 ILE A N 1
ATOM 1212 C CA . ILE A 1 146 ? -8.326 4.355 -14.985 1.00 88.88 146 ILE A CA 1
ATOM 1213 C C . ILE A 1 146 ? -8.236 3.229 -13.944 1.00 88.88 146 ILE A C 1
ATOM 1215 O O . ILE A 1 146 ? -8.081 2.064 -14.304 1.00 88.88 146 ILE A O 1
ATOM 1219 N N . ASN A 1 147 ? -8.334 3.577 -12.658 1.00 91.88 147 ASN A N 1
ATOM 1220 C CA . ASN A 1 147 ? -8.167 2.666 -11.538 1.00 91.88 147 ASN A CA 1
ATOM 1221 C C . ASN A 1 147 ? -9.390 2.706 -10.626 1.00 91.88 147 ASN A C 1
ATOM 1223 O O . ASN A 1 147 ? -9.915 3.782 -10.343 1.00 91.88 147 ASN A O 1
ATOM 1227 N N . TYR A 1 148 ? -9.756 1.551 -10.085 1.00 93.62 148 TYR A N 1
ATOM 1228 C CA . TYR A 1 148 ? -10.531 1.483 -8.856 1.00 93.62 148 TYR A CA 1
ATOM 1229 C C . TYR A 1 148 ? -9.588 1.648 -7.672 1.00 93.62 148 TYR A C 1
ATOM 1231 O O . TYR A 1 148 ? -8.687 0.831 -7.474 1.00 93.62 148 TYR A O 1
ATOM 1239 N N . TYR A 1 149 ? -9.801 2.701 -6.887 1.00 94.06 149 TYR A N 1
ATOM 1240 C CA . TYR A 1 149 ? -9.135 2.875 -5.602 1.00 94.06 149 TYR A CA 1
ATOM 1241 C C . TYR A 1 149 ? -10.005 2.264 -4.512 1.00 94.06 149 TYR A C 1
ATOM 1243 O O . TYR A 1 149 ? -11.152 2.659 -4.311 1.00 94.06 149 TYR A O 1
ATOM 1251 N N . LEU A 1 150 ? -9.452 1.269 -3.836 1.00 96.12 150 LEU A N 1
ATOM 1252 C CA . LEU A 1 150 ? -10.114 0.472 -2.820 1.00 96.12 150 LEU A CA 1
ATOM 1253 C C . LEU A 1 150 ? -9.394 0.714 -1.498 1.00 96.12 150 LEU A C 1
ATOM 1255 O O . LEU A 1 150 ? -8.161 0.745 -1.448 1.00 96.12 150 LEU A O 1
ATOM 1259 N N . ARG A 1 151 ? -10.164 0.909 -0.431 1.00 96.94 151 ARG A N 1
ATOM 1260 C CA . ARG A 1 151 ? -9.630 1.204 0.897 1.00 96.94 151 ARG A CA 1
ATOM 1261 C C . ARG A 1 151 ? -10.063 0.153 1.894 1.00 96.94 151 ARG A C 1
ATOM 1263 O O . ARG A 1 151 ? -11.189 -0.337 1.854 1.00 96.94 151 ARG A O 1
ATOM 1270 N N . TYR A 1 152 ? -9.153 -0.149 2.798 1.00 98.25 152 TYR A N 1
ATOM 1271 C CA . TYR A 1 152 ? -9.339 -1.056 3.909 1.00 98.25 152 TYR A CA 1
ATOM 1272 C C . TYR A 1 152 ? -8.874 -0.346 5.169 1.00 98.25 152 TYR A C 1
ATOM 1274 O O . TYR A 1 152 ? -7.851 0.336 5.128 1.00 98.25 152 TYR A O 1
ATOM 1282 N N . TYR A 1 153 ? -9.597 -0.519 6.267 1.00 97.81 153 TYR A N 1
ATOM 1283 C CA . TYR A 1 153 ? -9.205 -0.026 7.584 1.00 97.81 153 TYR A CA 1
ATOM 1284 C C . TYR A 1 153 ? -8.908 -1.198 8.512 1.00 97.81 153 TYR A C 1
ATOM 1286 O O . TYR A 1 153 ? -9.518 -2.266 8.395 1.00 97.81 153 TYR A O 1
ATOM 1294 N N . ARG A 1 154 ? -7.979 -0.985 9.443 1.00 97.31 154 ARG A N 1
ATOM 1295 C CA . ARG A 1 154 ? -7.654 -1.957 10.487 1.00 97.31 154 ARG A CA 1
ATOM 1296 C C . ARG A 1 154 ? -8.842 -2.163 11.420 1.00 97.31 154 ARG A C 1
ATOM 1298 O O . ARG A 1 154 ? -9.549 -1.215 11.762 1.00 97.31 154 ARG A O 1
ATOM 1305 N N . VAL A 1 155 ? -9.042 -3.393 11.870 1.00 95.75 155 VAL A N 1
ATOM 1306 C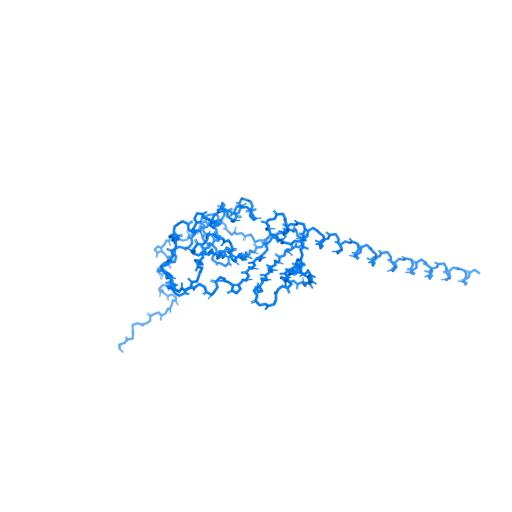 CA . VAL A 1 155 ? -9.994 -3.745 12.918 1.00 95.75 155 VAL A CA 1
ATOM 1307 C C . VAL A 1 155 ? -9.263 -4.506 14.003 1.00 95.75 155 VAL A C 1
ATOM 1309 O O . VAL A 1 155 ? -8.719 -5.572 13.753 1.00 95.75 155 VAL A O 1
ATOM 1312 N N . GLU A 1 156 ? -9.311 -3.976 15.219 1.00 93.06 156 GLU A N 1
ATOM 1313 C CA . GLU A 1 156 ? -8.697 -4.588 16.392 1.00 93.06 156 GLU A CA 1
ATOM 1314 C C . GLU A 1 156 ? -9.784 -4.843 17.435 1.00 93.06 156 GLU A C 1
ATOM 1316 O O . GLU A 1 156 ? -10.585 -3.954 17.725 1.00 93.06 156 GLU A O 1
ATOM 1321 N N . ASN A 1 157 ? -9.867 -6.057 17.985 1.00 89.50 157 ASN A N 1
ATOM 1322 C CA . ASN A 1 157 ? -10.915 -6.434 18.948 1.00 89.50 157 ASN A CA 1
ATOM 1323 C C . ASN A 1 157 ? -12.353 -6.123 18.467 1.00 89.50 157 ASN A C 1
ATOM 1325 O O . ASN A 1 157 ? -13.242 -5.818 19.260 1.00 89.50 157 ASN A O 1
ATOM 1329 N N . GLY A 1 158 ? -12.588 -6.166 17.151 1.00 89.38 158 GLY A N 1
ATOM 1330 C CA . GLY A 1 158 ? -13.874 -5.819 16.534 1.00 89.38 158 GLY A CA 1
ATOM 1331 C C . GLY A 1 158 ? -14.143 -4.314 16.384 1.00 89.38 158 GLY A C 1
ATOM 1332 O O . GLY A 1 158 ? -15.170 -3.953 15.806 1.00 89.38 158 GLY A O 1
ATOM 1333 N N . VAL A 1 159 ? -13.230 -3.449 16.835 1.00 91.06 159 VAL A N 1
ATOM 1334 C CA . VAL A 1 159 ? -13.328 -1.986 16.764 1.00 91.06 159 VAL A CA 1
ATOM 1335 C C . VAL A 1 159 ? -12.518 -1.454 15.569 1.00 91.06 159 VAL A C 1
ATOM 1337 O O . VAL A 1 159 ? -11.339 -1.784 15.435 1.00 91.06 159 VAL A O 1
ATOM 1340 N N . PRO A 1 160 ? -13.113 -0.631 14.684 1.00 94.38 160 PRO A N 1
ATOM 1341 C CA . PRO A 1 160 ? -12.385 0.011 13.591 1.00 94.38 160 PRO A CA 1
ATOM 1342 C C . PRO A 1 160 ? -11.313 0.990 14.081 1.00 94.38 160 PRO A C 1
ATOM 1344 O O . PRO A 1 160 ? -11.588 1.862 14.906 1.00 94.38 160 PRO A O 1
ATOM 1347 N N . TYR A 1 161 ? -10.120 0.913 13.496 1.00 95.00 161 TYR A N 1
ATOM 1348 C CA . TYR A 1 161 ? -9.045 1.883 13.669 1.00 95.00 161 TYR A CA 1
ATOM 1349 C C . TYR A 1 161 ? -8.711 2.536 12.324 1.00 95.00 161 TYR A C 1
ATOM 1351 O O . TYR A 1 161 ? -7.811 2.112 11.608 1.00 95.00 161 TYR A O 1
ATOM 1359 N N . TYR A 1 162 ? -9.458 3.588 11.978 1.00 94.12 162 TYR A N 1
ATOM 1360 C CA . TYR A 1 162 ? -9.411 4.231 10.654 1.00 94.12 162 TYR A CA 1
ATOM 1361 C C . TYR A 1 162 ? -8.094 4.939 10.310 1.00 94.12 162 TYR A C 1
ATOM 1363 O O . TYR A 1 162 ? -7.905 5.338 9.162 1.00 94.12 1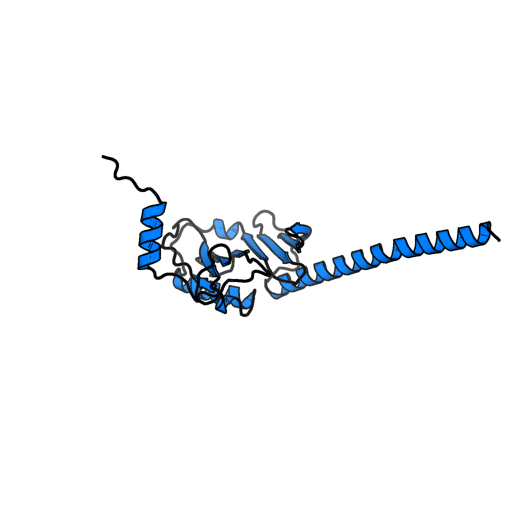62 TYR A O 1
ATOM 1371 N N . ASN A 1 163 ? -7.197 5.121 11.282 1.00 93.38 163 ASN A N 1
ATOM 1372 C CA . ASN A 1 163 ? -5.873 5.667 11.007 1.00 93.38 163 ASN A CA 1
ATOM 1373 C C . ASN A 1 163 ? -4.993 4.648 10.278 1.00 93.38 163 ASN A C 1
ATOM 1375 O O . ASN A 1 163 ? -4.188 5.056 9.447 1.00 93.38 163 ASN A O 1
ATOM 1379 N N . ASP A 1 164 ? -5.165 3.353 10.546 1.00 96.69 164 ASP A N 1
ATOM 1380 C CA . ASP A 1 164 ? -4.393 2.287 9.911 1.00 96.69 164 ASP A CA 1
ATOM 1381 C C . ASP A 1 164 ? -5.212 1.590 8.829 1.00 96.69 164 ASP A C 1
ATOM 1383 O O . ASP A 1 164 ? -6.439 1.467 8.906 1.00 96.69 164 ASP A O 1
ATOM 1387 N N . GLY A 1 165 ? -4.514 1.068 7.828 1.00 97.75 165 GLY A N 1
ATOM 1388 C CA . GLY A 1 165 ? -5.147 0.312 6.772 1.00 97.75 165 GLY A CA 1
ATOM 1389 C C . GLY A 1 165 ? -4.333 0.226 5.495 1.00 97.75 165 GLY A C 1
ATOM 1390 O O . GLY A 1 165 ? -3.153 0.580 5.431 1.00 97.75 165 GLY A O 1
ATOM 1391 N N . VAL A 1 166 ? -5.014 -0.233 4.450 1.00 98.50 166 VAL A N 1
ATOM 1392 C CA . VAL A 1 166 ? -4.447 -0.401 3.115 1.00 98.50 166 VAL A CA 1
ATOM 1393 C C . VAL A 1 166 ? -5.261 0.396 2.112 1.00 98.50 166 VAL A C 1
ATOM 1395 O O . VAL A 1 166 ? -6.488 0.335 2.084 1.00 98.50 166 VAL A O 1
ATOM 1398 N N . SER A 1 167 ? -4.573 1.134 1.250 1.00 97.88 167 SER A N 1
ATOM 1399 C CA . SER A 1 167 ? -5.154 1.699 0.032 1.00 97.88 167 SER A CA 1
ATOM 1400 C C . SER A 1 167 ? -4.526 1.017 -1.174 1.00 97.88 167 SER A C 1
ATOM 1402 O O . SER A 1 167 ? -3.303 0.970 -1.288 1.00 97.88 167 SER A O 1
ATOM 1404 N N . ILE A 1 168 ? -5.352 0.501 -2.078 1.00 98.19 168 ILE A N 1
ATOM 1405 C CA . ILE A 1 168 ? -4.910 -0.276 -3.235 1.00 98.19 168 ILE A CA 1
ATOM 1406 C C . ILE A 1 168 ? -5.636 0.190 -4.497 1.00 98.19 168 ILE A C 1
ATOM 1408 O O . ILE A 1 168 ? -6.847 0.398 -4.495 1.00 98.19 168 ILE A O 1
ATOM 1412 N N . GLY A 1 169 ? -4.877 0.416 -5.565 1.00 96.75 169 GLY A N 1
ATOM 1413 C CA . GLY A 1 169 ? -5.368 0.842 -6.868 1.00 96.75 169 GLY A CA 1
ATOM 1414 C C . GLY A 1 169 ? -5.256 -0.292 -7.875 1.00 96.75 169 GLY A C 1
ATOM 1415 O O . GLY A 1 169 ? -4.152 -0.774 -8.134 1.00 96.75 169 GLY A O 1
ATOM 1416 N N . ILE A 1 170 ? -6.382 -0.684 -8.463 1.00 96.62 170 ILE A N 1
ATOM 1417 C CA . ILE A 1 170 ? -6.470 -1.744 -9.472 1.00 96.62 170 ILE A CA 1
ATOM 1418 C C . ILE A 1 170 ? -6.888 -1.130 -10.800 1.00 96.62 170 ILE A C 1
ATOM 1420 O O . ILE A 1 170 ? -7.883 -0.408 -10.851 1.00 96.62 170 ILE A O 1
ATOM 1424 N N . ASN A 1 171 ? -6.159 -1.420 -11.877 1.00 94.50 171 ASN A N 1
ATOM 1425 C CA . ASN A 1 171 ? -6.547 -0.981 -13.213 1.00 94.50 171 ASN A CA 1
ATOM 1426 C C . ASN A 1 171 ? -7.919 -1.568 -13.566 1.00 94.50 171 ASN A C 1
ATOM 1428 O O . ASN A 1 171 ? -8.107 -2.783 -13.545 1.00 94.50 171 ASN A O 1
ATOM 1432 N N . ARG A 1 172 ? -8.876 -0.708 -13.906 1.00 92.31 172 ARG A N 1
ATOM 1433 C CA . ARG A 1 172 ? -10.276 -1.103 -14.118 1.00 92.31 172 ARG A CA 1
ATOM 1434 C C . ARG A 1 172 ? -10.514 -1.923 -15.389 1.00 92.31 172 ARG A C 1
ATOM 1436 O O . ARG A 1 172 ? -11.589 -2.485 -15.558 1.00 92.31 172 ARG A O 1
ATOM 1443 N N . ASP A 1 173 ? -9.537 -1.944 -16.291 1.00 91.44 173 ASP A N 1
ATOM 1444 C CA . ASP A 1 173 ? -9.606 -2.705 -17.533 1.00 91.44 173 ASP A CA 1
ATOM 1445 C C . ASP A 1 173 ? -8.814 -4.013 -17.408 1.00 91.44 173 ASP A C 1
ATOM 1447 O O . ASP A 1 173 ? -9.318 -5.081 -17.722 1.00 91.44 173 ASP A O 1
ATOM 1451 N N . THR A 1 174 ? -7.563 -3.947 -16.940 1.00 93.38 174 THR A N 1
ATOM 1452 C CA . THR A 1 174 ? -6.664 -5.118 -16.927 1.00 93.38 174 THR A CA 1
ATOM 1453 C C . THR A 1 174 ? -6.723 -5.913 -15.625 1.00 93.38 174 THR A C 1
ATOM 1455 O O . THR A 1 174 ? -6.327 -7.079 -15.585 1.00 93.38 174 THR A O 1
ATOM 1458 N N . GLY A 1 175 ? -7.201 -5.299 -14.541 1.00 95.00 175 GLY A N 1
ATOM 1459 C CA . GLY A 1 175 ? -7.156 -5.872 -13.198 1.00 95.00 175 GLY A CA 1
ATOM 1460 C C . GLY A 1 175 ? -5.755 -5.912 -12.593 1.00 95.00 175 GLY A C 1
ATOM 1461 O O . GLY A 1 175 ? -5.565 -6.562 -11.569 1.00 95.00 175 GLY A O 1
ATOM 1462 N N . GLU A 1 176 ? -4.775 -5.259 -13.221 1.00 96.19 176 GLU A N 1
ATOM 1463 C CA . GLU A 1 176 ? -3.404 -5.194 -12.723 1.00 96.19 176 GLU A CA 1
ATOM 1464 C C . GLU A 1 176 ? -3.287 -4.244 -11.529 1.00 96.19 176 GLU A C 1
ATOM 1466 O O . GLU A 1 176 ? -3.931 -3.190 -11.479 1.00 96.19 176 GLU A O 1
ATOM 1471 N N . LEU A 1 177 ? -2.401 -4.590 -10.596 1.00 97.69 177 LEU A N 1
ATOM 1472 C CA . LEU A 1 177 ? -2.014 -3.711 -9.501 1.00 97.69 177 LEU A CA 1
ATOM 1473 C C . LEU A 1 177 ? -1.299 -2.461 -10.032 1.00 97.69 177 LEU A C 1
ATOM 1475 O O . LEU A 1 177 ? -0.276 -2.551 -10.709 1.00 97.69 177 LEU A O 1
ATOM 1479 N N . GLN A 1 178 ? -1.814 -1.291 -9.669 1.00 97.06 178 GLN A N 1
ATOM 1480 C CA . GLN A 1 178 ? -1.260 0.010 -10.055 1.00 97.06 178 GLN A CA 1
ATOM 1481 C C . GLN A 1 178 ? -0.681 0.743 -8.848 1.00 97.06 178 GLN A C 1
ATOM 1483 O O . GLN A 1 178 ? 0.367 1.378 -8.951 1.00 97.06 178 GLN A O 1
ATOM 1488 N N . SER A 1 179 ? -1.315 0.620 -7.682 1.00 98.12 179 SER A N 1
ATOM 1489 C CA . SER A 1 179 ? -0.787 1.171 -6.438 1.00 98.12 179 SER A CA 1
ATOM 1490 C C . SER A 1 179 ? -1.140 0.315 -5.231 1.00 98.12 179 SER A C 1
ATOM 1492 O O . SER A 1 179 ? -2.184 -0.326 -5.197 1.00 98.12 179 SER A O 1
ATOM 1494 N N . TYR A 1 180 ? -0.280 0.334 -4.223 1.00 98.75 180 TYR A N 1
ATOM 1495 C CA . TYR A 1 180 ? -0.526 -0.210 -2.894 1.00 98.75 180 TYR A CA 1
ATOM 1496 C C . TYR A 1 180 ? 0.149 0.706 -1.875 1.00 98.75 180 TYR A C 1
ATOM 1498 O O . TYR A 1 180 ? 1.274 1.156 -2.091 1.00 98.75 180 TYR A O 1
ATOM 1506 N N . SER A 1 181 ? -0.533 0.988 -0.775 1.00 98.44 181 SER A N 1
ATOM 1507 C CA . SER A 1 181 ? -0.009 1.761 0.343 1.00 98.44 181 SER A CA 1
ATOM 1508 C C . SER A 1 181 ? -0.515 1.153 1.640 1.00 98.44 181 SER A C 1
ATOM 1510 O O . SER A 1 181 ? -1.727 1.031 1.822 1.00 98.44 181 SER A O 1
ATOM 1512 N N . LEU A 1 182 ? 0.410 0.795 2.522 1.00 98.19 182 LEU A N 1
ATOM 1513 C CA . LEU A 1 182 ? 0.144 0.336 3.876 1.00 98.19 182 LEU A CA 1
ATOM 1514 C C . LEU A 1 182 ? 0.472 1.469 4.844 1.00 98.19 182 LEU A C 1
ATOM 1516 O O . LEU A 1 182 ? 1.614 1.924 4.908 1.00 98.19 182 LEU A O 1
ATOM 1520 N N . ASN A 1 183 ? -0.524 1.892 5.616 1.00 96.06 183 ASN A N 1
ATOM 1521 C CA . ASN A 1 183 ? -0.298 2.696 6.807 1.00 96.06 183 ASN A CA 1
ATOM 1522 C C . ASN A 1 183 ? -0.589 1.833 8.029 1.00 96.06 183 ASN A C 1
ATOM 1524 O O . ASN A 1 183 ? -1.708 1.347 8.183 1.00 96.06 183 ASN A O 1
ATOM 1528 N N . TRP A 1 184 ? 0.417 1.625 8.869 1.00 94.81 184 TRP A N 1
ATOM 1529 C CA . TRP A 1 184 ? 0.289 0.738 10.013 1.00 94.81 184 TRP A CA 1
ATOM 1530 C C . TRP A 1 184 ? 1.087 1.251 11.201 1.00 94.81 184 TRP A C 1
ATOM 1532 O O . TRP A 1 184 ? 2.288 1.530 11.094 1.00 94.81 184 TRP A O 1
ATOM 1542 N N . THR A 1 185 ? 0.409 1.362 12.336 1.00 92.00 185 THR A N 1
ATOM 1543 C CA . THR A 1 185 ? 1.003 1.755 13.603 1.00 92.00 185 THR A CA 1
ATOM 1544 C C . THR A 1 185 ? 1.421 0.491 14.349 1.00 92.00 185 THR A C 1
ATOM 1546 O O . THR A 1 185 ? 0.588 -0.272 14.843 1.00 92.00 185 THR A O 1
ATOM 1549 N N . GLU A 1 186 ? 2.732 0.260 14.401 1.00 87.75 186 GLU A N 1
ATOM 1550 C CA . GLU A 1 186 ? 3.317 -0.846 15.168 1.00 87.75 186 GLU A CA 1
ATOM 1551 C C . GLU A 1 186 ? 3.307 -0.545 16.666 1.00 87.75 186 GLU A C 1
ATOM 1553 O O . GLU A 1 186 ? 3.248 0.617 17.073 1.00 87.75 186 GLU A O 1
ATOM 1558 N N . ASP A 1 187 ? 3.420 -1.602 17.472 1.00 85.38 187 ASP A N 1
ATOM 1559 C CA . ASP A 1 187 ? 3.594 -1.535 18.929 1.00 85.38 187 ASP A CA 1
ATOM 1560 C C . ASP A 1 187 ? 2.497 -0.736 19.662 1.00 85.38 187 ASP A C 1
ATOM 1562 O O . ASP A 1 187 ? 2.715 -0.184 20.743 1.00 85.38 187 ASP A O 1
ATOM 1566 N N . LEU A 1 188 ? 1.300 -0.666 19.073 1.00 86.62 188 LEU A N 1
ATOM 1567 C CA . LEU A 1 188 ? 0.148 -0.010 19.673 1.00 86.62 188 LEU A CA 1
ATOM 1568 C C . LEU A 1 188 ? -0.620 -0.994 20.560 1.00 86.62 188 LEU A C 1
ATOM 1570 O O . LEU A 1 188 ? -1.162 -1.991 20.085 1.00 86.62 188 LEU A O 1
ATOM 1574 N N . GLU A 1 189 ? -0.705 -0.684 21.850 1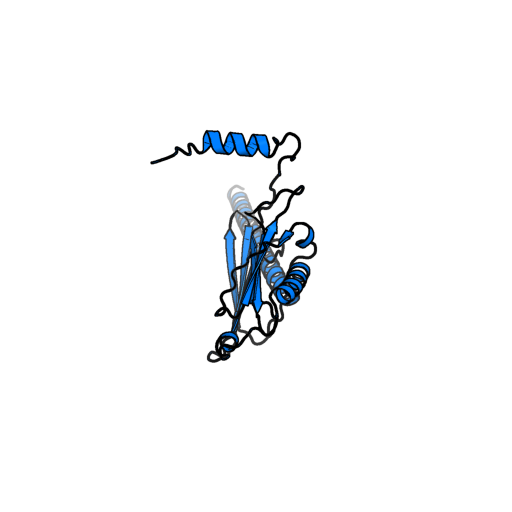.00 88.75 189 GLU A N 1
ATOM 1575 C CA . GLU A 1 189 ? -1.584 -1.396 22.774 1.00 88.75 189 GLU A CA 1
ATOM 1576 C C . GLU A 1 189 ? -2.993 -0.804 22.704 1.00 88.75 189 GLU A C 1
ATOM 1578 O O . GLU A 1 189 ? -3.223 0.356 23.058 1.00 88.75 189 GLU A O 1
ATOM 1583 N N . PHE A 1 190 ? -3.952 -1.607 22.246 1.00 89.38 190 PHE A N 1
ATOM 1584 C CA . PHE A 1 190 ? -5.353 -1.207 22.215 1.00 89.38 190 PHE A CA 1
ATOM 1585 C C . PHE A 1 190 ? -6.027 -1.522 23.555 1.00 89.38 190 PHE A C 1
ATOM 1587 O O . PHE A 1 190 ? -5.894 -2.643 24.058 1.00 89.38 190 PHE A O 1
ATOM 1594 N N . PRO A 1 191 ? -6.774 -0.571 24.145 1.00 88.56 191 PRO A N 1
ATOM 1595 C CA . PRO A 1 191 ? -7.539 -0.844 25.352 1.00 88.56 191 PRO A CA 1
ATOM 1596 C C . PRO A 1 191 ? -8.628 -1.888 25.078 1.00 88.56 191 PRO A C 1
ATOM 1598 O O . PRO A 1 191 ? -9.169 -1.976 23.973 1.00 88.56 191 PRO A O 1
ATOM 1601 N N . SER A 1 192 ? -8.971 -2.662 26.109 1.00 87.44 192 SER A N 1
ATOM 1602 C CA . SER A 1 192 ? -10.094 -3.597 26.036 1.00 87.44 192 SER A CA 1
ATOM 1603 C C . SER A 1 192 ? -11.403 -2.838 25.780 1.00 87.44 192 SER A C 1
ATOM 1605 O O . SER A 1 192 ? -11.615 -1.787 26.392 1.00 87.44 192 SER A O 1
ATOM 1607 N N . PRO A 1 193 ? -12.310 -3.364 24.936 1.00 85.19 193 PRO A N 1
ATOM 1608 C CA . PRO A 1 193 ? -13.653 -2.807 24.794 1.00 85.19 193 PRO A CA 1
ATOM 1609 C C . PRO A 1 193 ? -14.530 -3.048 26.039 1.00 85.19 193 PRO A C 1
ATOM 1611 O O . PRO A 1 193 ? -15.642 -2.526 26.122 1.00 85.19 193 PRO A O 1
ATOM 1614 N N . GLU A 1 194 ? -14.069 -3.841 27.012 1.00 87.88 194 GLU A N 1
ATOM 1615 C CA . GLU A 1 194 ? -14.778 -4.055 28.274 1.00 87.88 194 GLU A CA 1
ATOM 1616 C C . GLU A 1 194 ? -14.943 -2.746 29.057 1.00 87.88 194 GLU A C 1
ATOM 1618 O O . GLU A 1 194 ? -13.988 -2.014 29.305 1.00 87.88 194 GLU A O 1
ATOM 1623 N N . GLY A 1 195 ? -16.176 -2.463 29.481 1.00 86.75 195 GLY A N 1
ATOM 1624 C CA . GLY A 1 195 ? -16.507 -1.226 30.191 1.00 86.75 195 GLY A CA 1
ATOM 1625 C C . GLY A 1 195 ? -16.766 -0.023 29.281 1.00 86.75 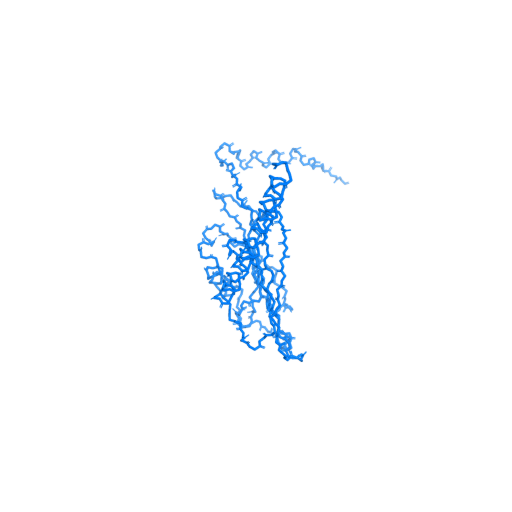195 GLY A C 1
ATOM 1626 O O . GLY A 1 195 ? -16.973 1.075 29.796 1.00 86.75 195 GLY A O 1
ATOM 1627 N N . ALA A 1 196 ? -16.798 -0.210 27.956 1.00 89.69 196 ALA A N 1
ATOM 1628 C CA . ALA A 1 196 ? -17.321 0.801 27.047 1.00 89.69 196 ALA A CA 1
ATOM 1629 C C . ALA A 1 196 ? -18.788 1.127 27.384 1.00 89.69 196 ALA A C 1
ATOM 1631 O O . ALA A 1 196 ? -19.587 0.233 27.678 1.00 89.69 196 ALA A O 1
ATOM 1632 N N . ILE A 1 197 ? -19.133 2.415 27.335 1.00 91.69 197 ILE A N 1
ATOM 1633 C CA . ILE A 1 197 ? -20.518 2.878 27.469 1.00 91.69 197 ILE A CA 1
ATOM 1634 C C . ILE A 1 197 ? -21.369 2.369 26.301 1.00 91.69 197 ILE A C 1
ATOM 1636 O O . ILE A 1 197 ? -20.856 2.054 25.224 1.00 91.69 197 ILE A O 1
ATOM 1640 N N . SER A 1 198 ? -22.680 2.291 26.506 1.00 91.94 198 SER A N 1
ATOM 1641 C CA . SER A 1 198 ? -23.608 1.909 25.442 1.00 91.94 198 SER A CA 1
ATOM 1642 C C . SER A 1 198 ? -23.663 2.959 24.324 1.00 91.94 198 SER A C 1
ATOM 1644 O O . SER A 1 198 ? -23.309 4.122 24.519 1.00 91.94 198 SER A O 1
ATOM 1646 N N . LEU A 1 199 ? -24.156 2.561 23.146 1.00 90.00 199 LEU A N 1
ATOM 1647 C CA . LEU A 1 199 ? -24.363 3.480 22.020 1.00 90.00 199 LEU A CA 1
ATOM 1648 C C . LEU A 1 199 ? -25.263 4.665 22.408 1.00 90.00 199 LEU A C 1
ATOM 1650 O O . LEU A 1 199 ? -24.943 5.799 22.077 1.00 90.00 199 LEU A O 1
ATOM 1654 N N . GLU A 1 200 ? -26.343 4.415 23.153 1.00 93.31 200 GLU A N 1
ATOM 1655 C CA . GLU A 1 200 ? -27.281 5.456 23.595 1.00 93.31 200 GLU A CA 1
ATOM 1656 C C . GLU A 1 200 ? -26.615 6.459 24.553 1.00 93.31 200 GLU A C 1
ATOM 1658 O O . GLU A 1 200 ? -26.792 7.672 24.429 1.00 93.31 200 GLU A O 1
ATOM 1663 N N . GLU A 1 201 ? -25.794 5.970 25.489 1.00 93.75 201 GLU A N 1
ATOM 1664 C CA . GLU A 1 201 ? -25.017 6.831 26.386 1.00 93.75 201 GLU A CA 1
ATOM 1665 C C . GLU A 1 201 ? -23.971 7.648 25.620 1.00 93.75 201 GLU A C 1
ATOM 1667 O O . GLU A 1 201 ? -23.792 8.833 25.911 1.00 93.75 201 GLU A O 1
ATOM 1672 N N . ALA A 1 202 ? -23.316 7.044 24.624 1.00 90.94 202 ALA A N 1
ATOM 1673 C CA . ALA A 1 202 ? -22.352 7.724 23.766 1.00 90.94 202 ALA A CA 1
ATOM 1674 C C . ALA A 1 202 ? -23.011 8.818 22.913 1.00 90.94 202 ALA A C 1
ATOM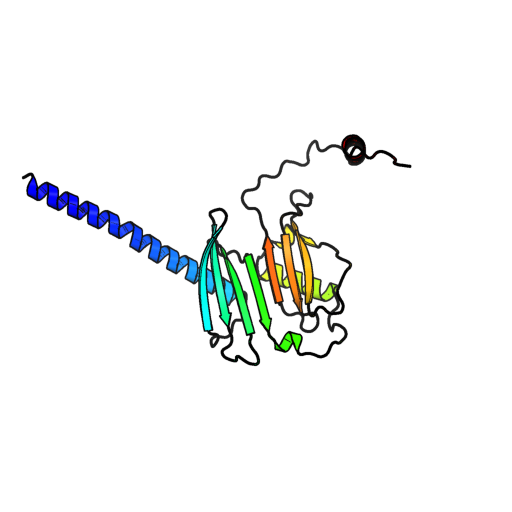 1676 O O . ALA A 1 202 ? -22.499 9.934 22.861 1.00 90.94 202 ALA A O 1
ATOM 1677 N N . GLU A 1 203 ? -24.158 8.535 22.287 1.00 90.88 203 GLU A N 1
ATOM 1678 C CA . GLU A 1 203 ? -24.926 9.510 21.503 1.00 90.88 203 GLU A CA 1
ATOM 1679 C C . GLU A 1 203 ? -25.353 10.702 22.361 1.00 90.88 203 GLU A C 1
ATOM 1681 O O . GLU A 1 203 ? -25.170 11.856 21.964 1.00 90.88 203 GLU A O 1
ATOM 1686 N N . LYS A 1 204 ? -25.859 10.435 23.571 1.00 90.69 204 LYS A N 1
ATOM 1687 C CA . LYS A 1 204 ? -26.251 11.485 24.511 1.00 90.69 204 LYS A CA 1
ATOM 1688 C C . LYS A 1 204 ? -25.061 12.345 24.938 1.00 90.69 204 LYS A C 1
ATOM 1690 O O . LYS A 1 204 ? -25.144 13.568 24.851 1.00 90.69 204 LYS A O 1
ATOM 1695 N N . ALA A 1 205 ? -23.960 11.726 25.369 1.00 91.06 205 ALA A N 1
ATOM 1696 C CA . ALA A 1 205 ? -22.757 12.451 25.774 1.00 91.06 205 ALA A CA 1
ATOM 1697 C C . ALA A 1 205 ? -22.204 13.306 24.623 1.00 91.06 205 ALA A C 1
ATOM 1699 O O . ALA A 1 205 ? -21.871 14.473 24.817 1.00 91.06 205 ALA A O 1
ATOM 1700 N N . TYR A 1 206 ? -22.185 12.755 23.407 1.00 89.19 206 TYR A N 1
ATOM 1701 C CA . TYR A 1 206 ? -21.753 13.472 22.213 1.00 89.19 206 TYR A CA 1
ATOM 1702 C C . TYR A 1 206 ? -22.636 14.694 21.925 1.00 89.19 206 TYR A C 1
ATOM 1704 O O . TYR A 1 206 ? -22.114 15.778 21.671 1.00 89.19 206 TYR A O 1
ATOM 1712 N N . MET A 1 207 ? -23.963 14.560 22.013 1.00 87.12 207 MET A N 1
ATOM 1713 C CA . MET A 1 207 ? -24.892 15.684 21.846 1.00 87.12 207 MET A CA 1
ATOM 1714 C C . MET A 1 207 ? -24.712 16.774 22.909 1.00 87.12 207 MET A C 1
ATOM 1716 O O . MET A 1 207 ? -24.732 17.961 22.570 1.00 87.12 207 MET A O 1
ATOM 1720 N N . ASP A 1 208 ? -24.533 16.379 24.171 1.00 87.00 208 ASP A N 1
ATOM 1721 C CA . ASP A 1 208 ? -24.359 17.302 25.294 1.00 87.00 208 ASP A CA 1
ATOM 1722 C C . ASP A 1 208 ? -23.035 18.089 25.176 1.00 87.00 208 ASP A C 1
ATOM 1724 O O . ASP A 1 208 ? -23.002 19.294 25.443 1.00 87.00 208 ASP A O 1
ATOM 1728 N N . GLU A 1 209 ? -21.952 17.443 24.722 1.00 86.94 209 GLU A N 1
ATOM 1729 C CA . GLU A 1 209 ? -20.621 18.059 24.592 1.00 86.94 209 GLU A CA 1
ATOM 1730 C C . GLU A 1 209 ? -20.403 18.842 23.292 1.00 86.94 209 GLU A C 1
ATOM 1732 O O . GLU A 1 209 ? -19.697 19.853 23.297 1.00 86.94 209 GLU A O 1
ATOM 1737 N N . LEU A 1 210 ? -21.024 18.433 22.180 1.00 79.25 210 LEU A N 1
ATOM 1738 C CA . LEU A 1 210 ? -20.903 19.127 20.891 1.00 79.25 210 LEU A CA 1
ATOM 1739 C C . LEU A 1 210 ? -21.378 20.584 20.943 1.00 79.25 210 LEU A C 1
ATOM 1741 O O . LEU A 1 210 ? -21.045 21.378 20.060 1.00 79.25 210 LEU A O 1
ATOM 1745 N N . GLY A 1 211 ? -22.199 20.939 21.937 1.00 65.56 211 GLY A N 1
ATOM 1746 C CA . GLY A 1 211 ? -22.733 22.286 22.083 1.00 65.56 211 GLY A CA 1
ATOM 1747 C C . GLY A 1 211 ? -23.583 22.717 20.887 1.00 65.56 211 GLY A C 1
ATOM 1748 O O . GLY A 1 211 ? -23.634 23.913 20.589 1.00 65.56 211 GLY A O 1
ATOM 1749 N N . LEU A 1 212 ? -24.232 21.772 20.190 1.00 67.81 212 LEU A N 1
ATOM 1750 C CA . LEU A 1 212 ? -25.153 22.071 19.094 1.00 67.81 212 LEU A CA 1
ATOM 1751 C C . LEU A 1 212 ? -26.328 22.884 19.643 1.00 67.81 212 LEU A C 1
ATOM 1753 O O . LEU A 1 212 ? -27.240 22.369 20.285 1.00 67.81 212 LEU A O 1
ATOM 1757 N N . ARG A 1 213 ? -26.295 24.193 19.393 1.00 61.44 213 ARG A N 1
ATOM 1758 C CA . ARG A 1 213 ? -27.403 25.102 19.686 1.00 61.44 213 ARG A CA 1
ATOM 1759 C C . ARG A 1 213 ? -28.277 25.175 18.446 1.00 61.44 213 ARG A C 1
ATOM 1761 O O . ARG A 1 213 ? -27.765 25.403 17.354 1.00 61.44 213 ARG A O 1
ATOM 1768 N N . LEU A 1 214 ? -29.588 25.031 18.618 1.00 60.75 214 LEU A N 1
ATOM 1769 C CA . LEU A 1 214 ? -30.547 25.430 17.591 1.00 60.75 214 LEU A CA 1
ATOM 1770 C C . LEU A 1 214 ? -30.335 26.922 17.302 1.00 60.75 214 LEU A C 1
ATOM 1772 O O . LEU A 1 214 ? -30.465 27.754 18.200 1.00 60.75 214 LEU A O 1
ATOM 1776 N N . ILE A 1 215 ? -29.974 27.245 16.064 1.00 60.91 215 ILE A N 1
ATOM 1777 C CA . ILE A 1 215 ? -29.861 28.620 15.575 1.00 60.91 215 ILE A CA 1
ATOM 1778 C C . ILE A 1 215 ? -31.068 28.846 14.660 1.00 60.91 215 ILE A C 1
ATOM 1780 O O . ILE A 1 215 ? -31.326 28.012 13.792 1.00 60.91 215 ILE A O 1
ATOM 1784 N N . TYR A 1 216 ? -31.832 29.911 14.920 1.00 47.59 216 TYR A N 1
ATOM 1785 C CA . TYR A 1 216 ? -33.002 30.314 14.130 1.00 47.59 216 TYR A CA 1
ATOM 1786 C C . TYR A 1 216 ? -32.586 31.162 12.928 1.00 47.59 216 TYR A C 1
ATOM 1788 O O . TYR A 1 216 ? -31.714 32.042 13.123 1.00 47.59 216 TYR A O 1
#

pLDDT: mean 87.28, std 12.72, range [47.59, 98.75]